Protein AF-A0A7S2DHU9-F1 (afdb_monomer_lite)

Radius of gyration: 20.6 Å; chains: 1; bounding box: 56×36×60 Å

pLDDT: mean 83.85, std 12.7, range [43.0, 98.25]

InterPro domains:
  IPR000719 Protein kinase domain [PF00069] (2-173)
  IPR000719 Protein kinase domain [PS50011] (1-173)
  IPR000719 Protein kinase domain [SM00220] (1-173)
  IPR002048 EF-hand domain [PF13499] (220-280)
  IPR002048 EF-hand domain [PS50222] (216-251)
  IPR002048 EF-hand domain [PS50222] (254-280)
  IPR002048 EF-hand domain [cd00051] (218-280)
  IPR008271 Serine/threonine-protein kinase, active site [PS00108] (34-46)
  IPR011009 Protein kinase-like domain superfamily [SSF56112] (1-192)
  IPR011992 EF-hand domain pair [SSF47473] (199-280)
  IPR018247 EF-Hand 1, calcium-binding site [PS00018] (229-241)
  IPR018247 EF-Hand 1, calcium-binding site [PS00018] (267-279)
  IPR050205 Calcium-dependent Serine/Threonine Protein Kinases [PTHR24349] (1-280)

Foldseek 3Di:
DVVCVPVVADDLLLLLQLLLLVLLLLLLQVVQQKAQQAQAPVQWAFPDPPPVGSDTDRDDSVVIDRPVVHFDQAQDYDLLQFALCSVVSPDGDGSLRVLSSSLQRSVCNQQVDGQADDDSVRRSVCLQVVHGDQDDPSNVPDDPQSVVSSSLSSHNPSVSHDDSLCSNVRPSSVPNDDDQPLVLLVVLLVVLQVLLPDDLVVLVVVLVVVVVDDPVVCVSLVVSQCVLPSSSNQKHALVSQLVSCCVRQNDPDPSSVCSVSSQVSLPSVPPNIGGSSSSD

Sequence (280 aa):
FDRIMEHGSICEATTADIVKQAASALKYAHNRGIAHRDMKPENICFCTNDIGNNHIKVIDWGLGFYFGQARMSSAVGSLTYAAPEVLEARDVYTSACDMWSLGVVTYVMLCGKPPFWGNYAEQLKKMKAESYPMKDSTWQQISPQAKILIRGLLKADPKKRLPLDNVLNHDWLRITQGQMDTQMASQVLQNMRNFSNTSQFFSICVASVARQLDHRSLRDVYRVFCEMDTNGDGVLELSEVRNGFERIFGKDSEQLKDVEEVFARLDLDASGTLDYTEFC

Secondary structure (DSSP, 8-state):
-HHHHHHS---HHHHHHHHHHHHHHHHHHHHTTEE-S---GGGEEES-S-TT---EEE--GGG-EE-SSS-B----S-TTTS-HHHHTT-S-B-THHHHHHHHHHHHHHHHSS-S--SSHHHHHHHHHTT-----SHHHHHS-HHHHHHHHHH--SSGGGSPPHHHHHT-HHHHTT-PPP-HHHHHHHHHHHHHHTTS-HHHHHHHHHHHTTS-TTTSHHHHHHHHHH-SS-SSEEEHHHHHHHHHHHH-TT-HHHHTHHHHHHHH-SS--SEEEHHHH-

Structure (mmCIF, N/CA/C/O backbone):
data_AF-A0A7S2DHU9-F1
#
_entry.id   AF-A0A7S2DHU9-F1
#
loop_
_atom_site.group_PDB
_atom_site.id
_atom_site.type_symbol
_atom_site.label_atom_id
_atom_site.label_alt_id
_atom_site.label_comp_id
_atom_site.label_asym_id
_atom_site.label_entity_id
_atom_site.label_seq_id
_atom_site.pdbx_PDB_ins_code
_atom_site.Cartn_x
_atom_site.Cartn_y
_atom_site.Cartn_z
_atom_site.occupancy
_atom_site.B_iso_or_equiv
_atom_site.auth_seq_id
_atom_site.auth_comp_id
_atom_site.auth_asym_id
_atom_site.auth_atom_id
_atom_site.pdbx_PDB_model_num
ATOM 1 N N . PHE A 1 1 ? 5.547 13.391 -6.464 1.00 53.56 1 PHE A N 1
ATOM 2 C CA . PHE A 1 1 ? 6.692 13.758 -7.332 1.00 53.56 1 PHE A CA 1
ATOM 3 C C . PHE A 1 1 ? 7.354 15.068 -6.881 1.00 53.56 1 PHE A C 1
ATOM 5 O O . PHE A 1 1 ? 8.569 15.094 -6.731 1.00 53.56 1 PHE A O 1
ATOM 12 N N . ASP A 1 2 ? 6.584 16.106 -6.542 1.00 60.38 2 ASP A N 1
ATOM 13 C CA . ASP A 1 2 ? 7.120 17.432 -6.171 1.00 60.38 2 ASP A CA 1
ATOM 14 C C . ASP A 1 2 ? 8.058 17.427 -4.955 1.00 60.38 2 ASP A C 1
ATOM 16 O O . ASP A 1 2 ? 9.140 17.996 -5.027 1.00 60.38 2 ASP A O 1
ATOM 20 N N . ARG A 1 3 ? 7.757 16.667 -3.888 1.00 66.38 3 ARG A N 1
ATOM 21 C CA . ARG A 1 3 ? 8.697 16.521 -2.753 1.00 66.38 3 ARG A CA 1
ATOM 22 C C . ARG A 1 3 ? 10.049 15.908 -3.147 1.00 66.38 3 ARG A C 1
ATOM 24 O O . ARG A 1 3 ? 11.067 16.279 -2.573 1.00 66.38 3 ARG A O 1
ATOM 31 N N . ILE A 1 4 ? 10.066 14.991 -4.122 1.00 59.59 4 ILE A N 1
ATOM 32 C CA . ILE A 1 4 ? 11.306 14.390 -4.651 1.00 59.59 4 ILE A CA 1
ATOM 33 C C . ILE A 1 4 ? 12.112 15.457 -5.408 1.00 59.59 4 ILE A C 1
ATOM 35 O O . ILE A 1 4 ? 13.330 15.516 -5.271 1.00 59.59 4 ILE A O 1
ATOM 39 N N . MET A 1 5 ? 11.425 16.317 -6.165 1.00 54.62 5 MET A N 1
ATOM 40 C CA . MET A 1 5 ? 12.027 17.388 -6.964 1.00 54.62 5 MET A CA 1
ATOM 41 C C . MET A 1 5 ? 12.535 18.560 -6.111 1.00 54.62 5 MET A C 1
ATOM 43 O O . MET A 1 5 ? 13.608 19.089 -6.385 1.00 54.62 5 MET A O 1
ATOM 47 N N . GLU A 1 6 ? 11.796 18.957 -5.075 1.00 56.22 6 GLU A N 1
ATOM 48 C CA . GLU A 1 6 ? 12.109 20.131 -4.248 1.00 56.22 6 GLU A CA 1
ATOM 49 C C . GLU A 1 6 ? 13.230 19.884 -3.229 1.00 56.22 6 GLU A C 1
ATOM 51 O O . GLU A 1 6 ? 13.986 20.799 -2.918 1.00 56.22 6 GLU A O 1
ATOM 56 N N . HIS A 1 7 ? 13.359 18.658 -2.711 1.00 54.19 7 HIS A N 1
ATOM 57 C CA . HIS A 1 7 ? 14.263 18.354 -1.591 1.00 54.19 7 HIS A CA 1
ATOM 58 C C . HIS A 1 7 ? 15.452 17.460 -1.992 1.00 54.19 7 HIS A C 1
ATOM 60 O O . HIS A 1 7 ? 16.252 17.062 -1.146 1.00 54.19 7 HIS A O 1
ATOM 66 N N . GLY A 1 8 ? 15.591 17.142 -3.284 1.00 49.88 8 GLY A N 1
ATOM 67 C CA . GLY A 1 8 ? 16.738 16.441 -3.875 1.00 49.88 8 GLY A CA 1
ATOM 68 C C . GLY A 1 8 ? 16.787 14.927 -3.629 1.00 49.88 8 GLY A C 1
ATOM 69 O O . GLY A 1 8 ? 17.109 14.176 -4.548 1.00 49.88 8 GLY A O 1
ATOM 70 N N . SER A 1 9 ? 16.454 14.451 -2.425 1.00 50.50 9 SER A N 1
ATOM 71 C CA . SER A 1 9 ? 16.350 13.016 -2.128 1.00 50.50 9 SER A CA 1
ATOM 72 C C . SER A 1 9 ? 15.399 12.739 -0.969 1.00 50.50 9 SER A C 1
ATOM 74 O O . SER A 1 9 ? 15.557 13.299 0.116 1.00 50.50 9 SER A O 1
ATOM 76 N N . ILE A 1 10 ? 14.466 11.809 -1.165 1.00 68.19 10 ILE A N 1
ATOM 77 C CA . ILE A 1 10 ? 13.734 11.192 -0.060 1.00 68.19 10 ILE A CA 1
ATOM 78 C C . ILE A 1 10 ? 14.648 10.123 0.547 1.00 68.19 10 ILE A C 1
ATOM 80 O O . ILE A 1 10 ? 15.161 9.265 -0.169 1.00 68.19 10 ILE A O 1
ATOM 84 N N . CYS A 1 11 ? 14.887 10.172 1.860 1.00 80.62 11 CYS A N 1
ATOM 85 C CA . CYS A 1 11 ? 15.719 9.163 2.510 1.00 80.62 11 CYS A CA 1
ATOM 86 C C . CYS A 1 11 ? 15.047 7.780 2.473 1.00 80.62 11 CYS A C 1
ATOM 88 O O . CYS A 1 11 ? 13.826 7.653 2.335 1.00 80.62 11 CYS A O 1
ATOM 90 N N . GLU A 1 12 ? 15.846 6.726 2.628 1.00 87.81 12 GLU A N 1
ATOM 91 C CA . GLU A 1 12 ? 15.364 5.346 2.532 1.00 87.81 12 GLU A CA 1
ATOM 92 C C . GLU A 1 12 ? 14.216 5.053 3.516 1.00 87.81 12 GLU A C 1
ATOM 94 O O . GLU A 1 12 ? 13.225 4.442 3.127 1.00 87.81 12 GLU A O 1
ATOM 99 N N . ALA A 1 13 ? 14.294 5.572 4.747 1.00 85.88 13 ALA A N 1
ATOM 100 C CA . ALA A 1 13 ? 13.254 5.403 5.766 1.00 85.88 13 ALA A CA 1
ATOM 101 C C . ALA A 1 13 ? 11.912 6.037 5.363 1.00 85.88 13 ALA A C 1
ATOM 103 O O . ALA A 1 13 ? 10.861 5.425 5.529 1.00 85.88 13 ALA A O 1
ATOM 104 N N . THR A 1 14 ? 11.945 7.240 4.782 1.00 86.94 14 THR A N 1
ATOM 105 C CA . THR A 1 14 ? 10.726 7.900 4.287 1.00 86.94 14 THR A CA 1
ATOM 106 C C . THR A 1 14 ? 10.160 7.162 3.075 1.00 86.94 14 THR A C 1
ATOM 108 O O . THR A 1 14 ? 8.948 7.021 2.941 1.00 86.94 14 THR A O 1
ATOM 111 N N . THR A 1 15 ? 11.027 6.637 2.206 1.00 90.31 15 THR A N 1
ATOM 112 C CA . THR A 1 15 ? 10.587 5.825 1.065 1.00 90.31 15 THR A CA 1
ATOM 113 C C . THR A 1 15 ? 9.903 4.541 1.535 1.00 90.31 15 THR A C 1
ATOM 115 O O . THR A 1 15 ? 8.841 4.206 1.020 1.00 90.31 15 THR A O 1
ATOM 118 N N . ALA A 1 16 ? 10.463 3.852 2.533 1.00 92.50 16 ALA A N 1
ATOM 119 C CA . ALA A 1 16 ? 9.855 2.660 3.119 1.00 92.50 16 ALA A CA 1
ATOM 120 C C . ALA A 1 16 ? 8.467 2.959 3.714 1.00 92.50 16 ALA A C 1
ATOM 122 O O . ALA A 1 16 ? 7.524 2.215 3.461 1.00 92.50 16 ALA A O 1
ATOM 123 N N . ASP A 1 17 ? 8.313 4.072 4.435 1.00 90.00 17 ASP A N 1
ATOM 124 C CA . ASP A 1 17 ? 7.024 4.499 4.994 1.00 90.00 17 ASP A CA 1
ATOM 125 C C . ASP A 1 17 ? 5.958 4.740 3.904 1.00 90.00 17 ASP A C 1
ATOM 127 O O . ASP A 1 17 ? 4.856 4.192 3.958 1.00 90.00 17 ASP A O 1
ATOM 131 N N . ILE A 1 18 ? 6.317 5.466 2.840 1.00 92.25 18 ILE A N 1
ATOM 132 C CA . ILE A 1 18 ? 5.420 5.723 1.701 1.00 92.25 18 ILE A CA 1
ATOM 133 C C . ILE A 1 18 ? 5.049 4.418 0.979 1.00 92.25 18 ILE A C 1
ATOM 135 O O . ILE A 1 18 ? 3.878 4.193 0.667 1.00 92.25 18 ILE A O 1
ATOM 139 N N . VAL A 1 19 ? 6.027 3.540 0.725 1.00 95.12 19 VAL A N 1
ATOM 140 C CA . VAL A 1 19 ? 5.802 2.249 0.050 1.00 95.12 19 VAL A CA 1
ATOM 141 C C . VAL A 1 19 ? 4.906 1.342 0.888 1.00 95.12 19 VAL A C 1
ATOM 143 O O . VAL A 1 19 ? 4.037 0.677 0.327 1.00 95.12 19 VAL A O 1
ATOM 146 N N . LYS A 1 20 ? 5.061 1.342 2.216 1.00 94.31 20 LYS A N 1
ATOM 147 C CA . LYS A 1 20 ? 4.200 0.582 3.127 1.00 94.31 20 LYS A CA 1
ATOM 148 C C . LYS A 1 20 ? 2.746 1.045 3.044 1.00 94.31 20 LYS A C 1
ATOM 150 O O . LYS A 1 20 ? 1.858 0.213 2.880 1.00 94.31 20 LYS A O 1
ATOM 155 N N . GLN A 1 21 ? 2.505 2.355 3.098 1.00 93.75 21 GLN A N 1
ATOM 156 C CA . GLN A 1 21 ? 1.156 2.920 2.976 1.00 93.75 21 GLN A CA 1
ATOM 157 C C . GLN A 1 21 ? 0.536 2.615 1.599 1.00 93.75 21 GLN A C 1
ATOM 159 O O . GLN A 1 21 ? -0.621 2.206 1.518 1.00 93.75 21 GLN A O 1
ATOM 164 N N . ALA A 1 22 ? 1.310 2.734 0.514 1.00 96.38 22 ALA A N 1
ATOM 165 C CA . ALA A 1 22 ? 0.840 2.400 -0.831 1.00 96.38 22 ALA A CA 1
ATOM 166 C C . ALA A 1 22 ? 0.529 0.900 -0.990 1.00 96.38 22 ALA A C 1
ATOM 168 O O . ALA A 1 22 ? -0.474 0.541 -1.603 1.00 96.38 22 ALA A O 1
ATOM 169 N N . ALA A 1 23 ? 1.357 0.021 -0.417 1.00 96.38 23 ALA A N 1
ATOM 170 C CA . ALA A 1 23 ? 1.120 -1.420 -0.411 1.00 96.38 23 ALA A CA 1
ATOM 171 C C . ALA A 1 23 ? -0.146 -1.788 0.377 1.00 96.38 23 ALA A C 1
ATOM 173 O O . ALA A 1 23 ? -0.923 -2.616 -0.090 1.00 96.38 23 ALA A O 1
ATOM 174 N N . SER A 1 24 ? -0.391 -1.144 1.522 1.00 95.12 24 SER A N 1
ATOM 175 C CA . SER A 1 24 ? -1.613 -1.351 2.311 1.00 95.12 24 SER A CA 1
ATOM 176 C C . SER A 1 24 ? -2.867 -0.935 1.532 1.00 95.12 24 SER A C 1
ATOM 178 O O . SER A 1 24 ? -3.807 -1.718 1.406 1.00 95.12 24 SER A O 1
ATOM 180 N N . ALA A 1 25 ? -2.842 0.232 0.876 1.00 95.19 25 ALA A N 1
ATOM 181 C CA . ALA A 1 25 ? -3.939 0.670 0.010 1.00 95.19 25 ALA A CA 1
ATOM 182 C C . ALA A 1 25 ? -4.206 -0.308 -1.152 1.00 95.19 25 ALA A C 1
ATOM 184 O O . ALA A 1 25 ? -5.359 -0.599 -1.476 1.00 95.19 25 ALA A O 1
ATOM 185 N N . LEU A 1 26 ? -3.146 -0.848 -1.767 1.00 95.12 26 LEU A N 1
ATOM 186 C CA . LEU A 1 26 ? -3.275 -1.886 -2.792 1.00 95.12 26 LEU A CA 1
ATOM 187 C C . LEU A 1 26 ? -3.859 -3.181 -2.222 1.00 95.12 26 LEU A C 1
ATOM 189 O O . LEU A 1 26 ? -4.713 -3.776 -2.870 1.00 95.12 26 LEU A O 1
ATOM 193 N N . LYS A 1 27 ? -3.456 -3.602 -1.018 1.00 95.00 27 LYS A N 1
ATOM 194 C CA . LYS A 1 27 ? -3.972 -4.820 -0.373 1.00 95.00 27 LYS A CA 1
ATOM 195 C C . LYS A 1 27 ? -5.466 -4.720 -0.109 1.00 95.00 27 LYS A C 1
ATOM 197 O O . LYS A 1 27 ? -6.211 -5.604 -0.532 1.00 95.00 27 LYS A O 1
ATOM 202 N N . TYR A 1 28 ? -5.903 -3.602 0.464 1.00 92.94 28 TYR A N 1
ATOM 203 C CA . TYR A 1 28 ? -7.318 -3.313 0.683 1.00 92.94 28 TYR A CA 1
ATOM 204 C C . TYR A 1 28 ? -8.143 -3.441 -0.611 1.00 92.94 28 TYR A C 1
ATOM 206 O O . TYR A 1 28 ? -9.210 -4.067 -0.625 1.00 92.94 28 TYR A O 1
ATOM 214 N N . ALA A 1 29 ? -7.640 -2.875 -1.714 1.00 91.56 29 ALA A N 1
ATOM 215 C CA . ALA A 1 29 ? -8.298 -2.920 -3.018 1.00 91.56 29 ALA A CA 1
ATOM 216 C C . ALA A 1 29 ? -8.267 -4.322 -3.652 1.00 91.56 29 ALA A C 1
ATOM 218 O O . ALA A 1 29 ? -9.290 -4.804 -4.144 1.00 91.56 29 ALA A O 1
ATOM 219 N N . HIS A 1 30 ? -7.120 -5.007 -3.609 1.00 91.44 30 HIS A N 1
ATOM 220 C CA . HIS A 1 30 ? -6.938 -6.340 -4.191 1.00 91.44 30 HIS A CA 1
ATOM 221 C C . HIS A 1 30 ? -7.833 -7.374 -3.504 1.00 91.44 30 HIS A C 1
ATOM 223 O O . HIS A 1 30 ? -8.441 -8.189 -4.197 1.00 91.44 30 HIS A O 1
ATOM 229 N N . ASN A 1 31 ? -8.002 -7.289 -2.180 1.00 89.94 31 ASN A N 1
ATOM 230 C CA . ASN A 1 31 ? -8.922 -8.142 -1.416 1.00 89.94 31 ASN A CA 1
ATOM 231 C C . ASN A 1 31 ? -10.390 -7.952 -1.834 1.00 89.94 31 ASN A C 1
ATOM 233 O O . ASN A 1 31 ? -11.194 -8.875 -1.737 1.00 89.94 31 ASN A O 1
ATOM 237 N N . ARG A 1 32 ? -10.733 -6.781 -2.380 1.00 87.50 32 ARG A N 1
ATOM 238 C CA . ARG A 1 32 ? -12.056 -6.465 -2.946 1.00 87.50 32 ARG A CA 1
ATOM 239 C C . ARG A 1 32 ? -12.145 -6.733 -4.446 1.00 87.50 32 ARG A C 1
ATOM 241 O O . ARG A 1 32 ? -13.114 -6.342 -5.091 1.00 87.50 32 ARG A O 1
ATOM 248 N N . GLY A 1 33 ? -11.147 -7.397 -5.024 1.00 85.31 33 GLY A N 1
ATOM 249 C CA . GLY A 1 33 ? -11.123 -7.710 -6.445 1.00 85.31 33 GLY A CA 1
ATOM 250 C C . GLY A 1 33 ? -10.851 -6.498 -7.334 1.00 85.31 33 GLY A C 1
ATOM 251 O O . GLY A 1 33 ? -11.244 -6.528 -8.494 1.00 85.31 33 GLY A O 1
ATOM 252 N N . ILE A 1 34 ? -10.220 -5.434 -6.827 1.00 87.19 34 ILE A N 1
ATOM 253 C CA . ILE A 1 34 ? -9.915 -4.208 -7.581 1.00 87.19 34 ILE A CA 1
ATOM 254 C C . ILE A 1 34 ? -8.405 -4.109 -7.808 1.00 87.19 34 ILE A C 1
ATOM 256 O O . ILE A 1 34 ? -7.632 -4.140 -6.856 1.00 87.19 34 ILE A O 1
ATOM 260 N N . ALA A 1 35 ? -7.977 -3.971 -9.063 1.00 88.38 35 ALA A N 1
ATOM 261 C CA . ALA A 1 35 ? -6.593 -3.637 -9.418 1.00 88.38 35 ALA A CA 1
ATOM 262 C C . ALA A 1 35 ? -6.507 -2.166 -9.841 1.00 88.38 35 ALA A C 1
ATOM 264 O O . ALA A 1 35 ? -7.379 -1.707 -10.579 1.00 88.38 35 ALA A O 1
ATOM 265 N N . HIS A 1 36 ? -5.465 -1.446 -9.419 1.00 90.94 36 HIS A N 1
ATOM 266 C CA . HIS A 1 36 ? -5.281 -0.015 -9.693 1.00 90.94 36 HIS A CA 1
ATOM 267 C C . HIS A 1 36 ? -4.844 0.256 -11.144 1.00 90.94 36 HIS A C 1
ATOM 269 O O . HIS A 1 36 ? -5.363 1.152 -11.805 1.00 90.94 36 HIS A O 1
ATOM 275 N N . ARG A 1 37 ? -3.890 -0.534 -11.655 1.00 87.06 37 ARG A N 1
ATOM 276 C CA . ARG A 1 37 ? -3.345 -0.553 -13.031 1.00 87.06 37 ARG A CA 1
ATOM 277 C C . ARG A 1 37 ? -2.532 0.660 -13.481 1.00 87.06 37 ARG A C 1
ATOM 279 O O . ARG A 1 37 ? -1.820 0.554 -14.473 1.00 87.06 37 ARG A O 1
ATOM 286 N N . ASP A 1 38 ? -2.572 1.775 -12.758 1.00 87.06 38 ASP A N 1
ATOM 287 C CA . ASP A 1 38 ? -1.719 2.946 -13.040 1.00 87.06 38 ASP A CA 1
ATOM 288 C C . ASP A 1 38 ? -0.986 3.465 -11.796 1.00 87.06 38 ASP A C 1
ATOM 290 O O . ASP A 1 38 ? -1.000 4.651 -11.480 1.00 87.06 38 ASP A O 1
ATOM 294 N N . MET A 1 39 ? -0.378 2.555 -11.031 1.00 92.19 39 MET A N 1
ATOM 295 C CA . MET A 1 39 ? 0.465 2.950 -9.901 1.00 92.19 39 MET A CA 1
ATOM 296 C C . MET A 1 39 ? 1.715 3.682 -10.403 1.00 92.19 39 MET A C 1
ATOM 298 O O . MET A 1 39 ? 2.520 3.122 -11.148 1.00 92.19 39 MET A O 1
ATOM 302 N N . LYS A 1 40 ? 1.874 4.935 -9.974 1.00 89.81 40 LYS A N 1
ATOM 303 C CA . LYS A 1 40 ? 2.973 5.838 -10.343 1.00 89.81 40 LYS A CA 1
ATOM 304 C C . LYS A 1 40 ? 3.129 6.948 -9.289 1.00 89.81 40 LYS A C 1
ATOM 306 O O . LYS A 1 40 ? 2.188 7.174 -8.526 1.00 89.81 40 LYS A O 1
ATOM 311 N N . PRO A 1 41 ? 4.272 7.655 -9.214 1.00 88.19 41 PRO A N 1
ATOM 312 C CA . PRO A 1 41 ? 4.507 8.678 -8.190 1.00 88.19 41 PRO A CA 1
ATOM 313 C C . PRO A 1 41 ? 3.529 9.861 -8.216 1.00 88.19 41 PRO A C 1
ATOM 315 O O . PRO A 1 41 ? 3.406 10.566 -7.218 1.00 88.19 41 PRO A O 1
ATOM 318 N N . GLU A 1 42 ? 2.879 10.119 -9.348 1.00 87.31 42 GLU A N 1
ATOM 319 C CA . GLU A 1 42 ? 1.845 11.144 -9.517 1.00 87.31 42 GLU A CA 1
ATOM 320 C C . GLU A 1 42 ? 0.525 10.743 -8.843 1.00 87.31 42 GLU A C 1
ATOM 322 O O . GLU A 1 42 ? -0.207 11.610 -8.380 1.00 87.31 42 GLU A O 1
ATOM 327 N N . ASN A 1 43 ? 0.267 9.436 -8.723 1.00 91.69 43 ASN A N 1
ATOM 328 C CA . ASN A 1 43 ? -0.936 8.879 -8.101 1.00 91.69 43 ASN A CA 1
ATOM 329 C C . ASN A 1 43 ? -0.740 8.556 -6.607 1.00 91.69 43 ASN A C 1
ATOM 331 O O . ASN A 1 43 ? -1.602 7.944 -5.981 1.00 91.69 43 ASN A O 1
ATOM 335 N N . ILE A 1 44 ? 0.389 8.969 -6.019 1.00 92.75 44 ILE A N 1
ATOM 336 C CA . ILE A 1 44 ? 0.685 8.867 -4.584 1.00 92.75 44 ILE A CA 1
ATOM 337 C C . ILE A 1 44 ? 0.831 10.291 -4.040 1.00 92.75 44 ILE A C 1
ATOM 339 O O . ILE A 1 44 ? 1.882 10.925 -4.173 1.00 92.75 44 ILE A O 1
ATOM 343 N N . CYS A 1 45 ? -0.240 10.807 -3.440 1.00 90.75 45 CYS A N 1
ATOM 344 C CA . CYS A 1 45 ? -0.317 12.191 -2.978 1.00 90.75 45 CYS A CA 1
ATOM 345 C C . CYS A 1 45 ? -0.141 12.289 -1.467 1.00 90.75 45 CYS A C 1
ATOM 347 O O . CYS A 1 45 ? -0.731 11.517 -0.718 1.00 90.75 45 CYS A O 1
ATOM 349 N N . PHE A 1 46 ? 0.616 13.285 -1.010 1.00 88.88 46 PHE A N 1
ATOM 350 C CA . PHE A 1 46 ? 0.685 13.622 0.409 1.00 88.88 46 PHE A CA 1
ATOM 351 C C . PHE A 1 46 ? -0.595 14.337 0.843 1.00 88.88 46 PHE A C 1
ATOM 353 O O . PHE A 1 46 ? -1.088 15.219 0.144 1.00 88.88 46 PHE A O 1
ATOM 360 N N . CYS A 1 47 ? -1.107 13.988 2.021 1.00 85.69 47 CYS A N 1
ATOM 361 C CA . CYS A 1 47 ? -2.300 14.624 2.585 1.00 85.69 47 CYS A CA 1
ATOM 362 C C . CYS A 1 47 ? -2.034 16.045 3.098 1.00 85.69 47 CYS A C 1
ATOM 364 O O . CYS A 1 47 ? -2.974 16.793 3.348 1.00 85.69 47 CYS A O 1
ATOM 366 N N . THR A 1 48 ? -0.767 16.413 3.305 1.00 82.81 48 THR A N 1
ATOM 367 C CA . THR A 1 48 ? -0.380 17.710 3.863 1.00 82.81 48 THR A CA 1
ATOM 368 C C . THR A 1 48 ? 0.887 18.247 3.187 1.00 82.81 48 THR A C 1
ATOM 370 O O . THR A 1 48 ? 1.698 17.493 2.643 1.00 82.81 48 THR A O 1
ATOM 373 N N . ASN A 1 49 ? 1.100 19.560 3.289 1.00 80.50 49 ASN A N 1
ATOM 374 C CA . ASN A 1 49 ? 2.357 20.206 2.892 1.00 80.50 49 ASN A CA 1
ATOM 375 C C . ASN A 1 49 ? 3.438 20.144 3.991 1.00 80.50 49 ASN A C 1
ATOM 377 O O . ASN A 1 49 ? 4.555 20.600 3.773 1.00 80.50 49 ASN A O 1
ATOM 381 N N . ASP A 1 50 ? 3.126 19.593 5.169 1.00 82.44 50 ASP A N 1
ATOM 382 C CA . ASP A 1 50 ? 4.095 19.412 6.254 1.00 82.44 50 ASP A CA 1
ATOM 383 C C . ASP A 1 50 ? 5.083 18.296 5.890 1.00 82.44 50 ASP A C 1
ATOM 385 O O . ASP A 1 50 ? 4.710 17.127 5.770 1.00 82.44 50 ASP A O 1
ATOM 389 N N . ILE A 1 51 ? 6.352 18.667 5.722 1.00 73.88 51 ILE A N 1
ATOM 390 C CA . ILE A 1 51 ? 7.448 17.774 5.322 1.00 73.88 51 ILE A CA 1
ATOM 391 C C . ILE A 1 51 ? 7.718 16.703 6.389 1.00 73.88 51 ILE A C 1
ATOM 393 O O . ILE A 1 51 ? 8.143 15.602 6.049 1.00 73.88 51 ILE A O 1
ATOM 397 N N . GLY A 1 52 ? 7.421 16.985 7.662 1.00 75.25 52 GLY A N 1
ATOM 398 C CA . GLY A 1 52 ? 7.512 16.005 8.747 1.00 75.25 52 GLY A CA 1
ATOM 399 C C . GLY A 1 52 ? 6.380 14.974 8.735 1.00 75.25 52 GLY A C 1
ATOM 400 O O . GLY A 1 52 ? 6.386 14.038 9.534 1.00 75.25 52 GLY A O 1
ATOM 401 N N . ASN A 1 53 ? 5.397 15.132 7.845 1.00 80.75 53 ASN A N 1
ATOM 402 C CA . ASN A 1 53 ? 4.264 14.236 7.707 1.00 80.75 53 ASN A CA 1
ATOM 403 C C . ASN A 1 53 ? 4.313 13.501 6.361 1.00 80.75 53 ASN A C 1
ATOM 405 O O . ASN A 1 53 ? 4.168 14.098 5.292 1.00 80.75 53 ASN A O 1
ATOM 409 N N . ASN A 1 54 ? 4.483 12.184 6.433 1.00 84.81 54 ASN A N 1
ATOM 410 C CA . ASN A 1 54 ? 4.548 11.287 5.281 1.00 84.81 54 ASN A CA 1
ATOM 411 C C . ASN A 1 54 ? 3.222 10.572 5.007 1.00 84.81 54 ASN A C 1
ATOM 413 O O . ASN A 1 54 ? 3.207 9.571 4.297 1.00 84.81 54 ASN A O 1
ATOM 417 N N . HIS A 1 55 ? 2.113 11.039 5.580 1.00 86.62 55 HIS A N 1
ATOM 418 C CA . HIS A 1 55 ? 0.818 10.435 5.314 1.00 86.62 55 HIS A CA 1
ATOM 419 C C . HIS A 1 55 ? 0.419 10.655 3.850 1.00 86.62 55 HIS A C 1
ATOM 421 O O . HIS A 1 55 ? 0.292 11.803 3.401 1.00 86.62 55 HIS A O 1
ATOM 427 N N . ILE A 1 56 ? 0.236 9.553 3.119 1.00 92.06 56 ILE A N 1
ATOM 428 C CA . ILE A 1 56 ? -0.134 9.560 1.703 1.00 92.06 56 ILE A CA 1
ATOM 429 C C . ILE A 1 56 ? -1.516 8.959 1.467 1.00 92.06 56 ILE A C 1
ATOM 431 O O . ILE A 1 56 ? -2.047 8.207 2.282 1.00 92.06 56 ILE A O 1
ATOM 435 N N . LYS A 1 57 ? -2.075 9.268 0.298 1.00 91.81 57 LYS A N 1
ATOM 436 C CA . LYS A 1 57 ? -3.223 8.588 -0.295 1.00 91.81 57 LYS A CA 1
ATOM 437 C C . LYS A 1 57 ? -2.887 8.168 -1.718 1.00 91.81 57 LYS A C 1
ATOM 439 O O . LYS A 1 57 ? -2.279 8.932 -2.469 1.00 91.81 57 LYS A O 1
ATOM 444 N N . VAL A 1 58 ? -3.317 6.962 -2.077 1.00 94.00 58 VAL A N 1
ATOM 445 C CA . VAL A 1 58 ? -3.337 6.506 -3.469 1.00 94.00 58 VAL A CA 1
ATOM 446 C C . VAL A 1 58 ? -4.596 7.062 -4.131 1.00 94.00 58 VAL A C 1
ATOM 448 O O . VAL A 1 58 ? -5.706 6.875 -3.624 1.00 94.00 58 VAL A O 1
ATOM 451 N N . ILE A 1 59 ? -4.412 7.783 -5.231 1.00 92.00 59 ILE A N 1
ATOM 452 C CA . ILE A 1 59 ? -5.475 8.475 -5.965 1.00 92.00 59 ILE A CA 1
ATOM 453 C C . ILE A 1 59 ? -5.604 7.936 -7.391 1.00 92.00 59 ILE A C 1
ATOM 455 O O . ILE A 1 59 ? -4.786 7.143 -7.832 1.00 92.00 59 ILE A O 1
ATOM 459 N N . ASP A 1 60 ? -6.603 8.439 -8.119 1.00 84.88 60 ASP A N 1
ATOM 460 C CA . ASP A 1 60 ? -6.834 8.149 -9.539 1.00 84.88 60 ASP A CA 1
ATOM 461 C C . ASP A 1 60 ? -7.053 6.661 -9.856 1.00 84.88 60 ASP A C 1
ATOM 463 O O . ASP A 1 60 ? -6.365 6.016 -10.647 1.00 84.88 60 ASP A O 1
ATOM 467 N N . TRP A 1 61 ? -8.130 6.136 -9.276 1.00 82.12 61 TRP A N 1
ATOM 468 C CA . TRP A 1 61 ? -8.667 4.811 -9.574 1.00 82.12 61 TRP A CA 1
ATOM 469 C C . TRP A 1 61 ? -9.446 4.774 -10.902 1.00 82.12 61 TRP A C 1
ATOM 471 O O . TRP A 1 61 ? -10.214 3.843 -11.131 1.00 82.12 61 TRP A O 1
ATOM 481 N N . GLY A 1 62 ? -9.285 5.771 -11.785 1.00 62.88 62 GLY A N 1
ATOM 482 C CA . GLY A 1 62 ? -10.034 5.886 -13.043 1.00 62.88 62 GLY A CA 1
ATOM 483 C C . GLY A 1 62 ? -9.741 4.766 -14.046 1.00 62.88 62 GLY A C 1
ATOM 484 O O . GLY A 1 62 ? -10.572 4.458 -14.898 1.00 62.88 62 GLY A O 1
ATOM 485 N N . LEU A 1 63 ? -8.582 4.115 -13.915 1.00 59.53 63 LEU A N 1
ATOM 486 C CA . LEU A 1 63 ? -8.234 2.892 -14.647 1.00 59.53 63 LEU A CA 1
ATOM 487 C C . LEU A 1 63 ? -8.500 1.615 -13.841 1.00 59.53 63 LEU A C 1
ATOM 489 O O . LEU A 1 63 ? -8.306 0.515 -14.369 1.00 59.53 63 LEU A O 1
ATOM 493 N N . GLY A 1 64 ? -8.970 1.759 -12.600 1.00 58.94 64 GLY A N 1
ATOM 494 C CA . GLY A 1 64 ? -9.271 0.671 -11.689 1.00 58.94 64 GLY A CA 1
ATOM 495 C C . GLY A 1 64 ? -10.272 -0.305 -12.297 1.00 58.94 64 GLY A C 1
ATOM 496 O O . GLY A 1 64 ? -11.275 0.096 -12.886 1.00 58.94 64 GLY A O 1
ATOM 497 N N . PHE A 1 65 ? -9.990 -1.603 -12.195 1.00 63.28 65 PHE A N 1
ATOM 498 C CA . PHE A 1 65 ? -10.834 -2.634 -12.799 1.00 63.28 65 PHE A CA 1
ATOM 499 C C . PHE A 1 65 ? -11.169 -3.730 -11.797 1.00 63.28 65 PHE A C 1
ATOM 501 O O . PHE A 1 65 ? -10.284 -4.257 -11.118 1.00 63.28 65 PHE A O 1
ATOM 508 N N . TYR A 1 66 ? -12.453 -4.087 -11.742 1.00 63.03 66 TYR A N 1
ATOM 509 C CA . TYR A 1 66 ? -12.936 -5.197 -10.936 1.00 63.03 66 TYR A CA 1
ATOM 510 C C . TYR A 1 66 ? -12.609 -6.528 -11.625 1.00 63.03 66 TYR A C 1
ATOM 512 O O . TYR A 1 66 ? -13.238 -6.906 -12.614 1.00 63.03 66 TYR A O 1
ATOM 520 N N . PHE A 1 67 ? -11.616 -7.250 -11.110 1.00 62.38 67 PHE A N 1
ATOM 521 C CA . PHE A 1 67 ? -11.169 -8.538 -11.638 1.00 62.38 67 PHE A CA 1
ATOM 522 C C . PHE A 1 67 ? -11.890 -9.749 -11.019 1.00 62.38 67 PHE A C 1
ATOM 524 O O . PHE A 1 67 ? -11.610 -10.887 -11.396 1.00 62.38 67 PHE A O 1
ATOM 531 N N . GLY A 1 68 ? -12.831 -9.530 -10.089 1.00 51.53 68 GLY A N 1
ATOM 532 C CA . GLY A 1 68 ? -13.577 -10.601 -9.412 1.00 51.53 68 GLY A CA 1
ATOM 533 C C . GLY A 1 68 ? -14.531 -11.393 -10.318 1.00 51.53 68 GLY A C 1
ATOM 534 O O . GLY A 1 68 ? -14.857 -12.536 -10.013 1.00 51.53 68 GLY A O 1
ATOM 535 N N . GLN A 1 69 ? -14.950 -10.821 -11.454 1.00 43.00 69 GLN A N 1
ATOM 536 C CA . GLN A 1 69 ? -15.854 -11.468 -12.423 1.00 43.00 69 GLN A CA 1
ATOM 537 C C . GLN A 1 69 ? -15.264 -11.606 -13.831 1.00 43.00 69 GLN A C 1
ATOM 539 O O . GLN A 1 69 ? -15.756 -12.403 -14.630 1.00 43.00 69 GLN A O 1
ATOM 544 N N . ALA A 1 70 ? -14.214 -10.853 -14.155 1.00 47.16 70 ALA A N 1
ATOM 545 C CA . ALA A 1 70 ? -13.629 -10.858 -15.484 1.00 47.16 70 ALA A CA 1
ATOM 546 C C . ALA A 1 70 ? -12.134 -10.555 -15.450 1.00 47.16 70 ALA A C 1
ATOM 548 O O . ALA A 1 70 ? -11.585 -9.934 -14.549 1.00 47.16 70 ALA A O 1
ATOM 549 N N . ARG A 1 71 ? -11.475 -11.026 -16.490 1.00 51.56 71 ARG A N 1
ATOM 550 C CA . ARG A 1 71 ? -10.036 -11.040 -16.681 1.00 51.56 71 ARG A CA 1
ATOM 551 C C . ARG A 1 71 ? -9.612 -9.807 -17.514 1.00 51.56 71 ARG A C 1
ATOM 553 O O . ARG A 1 71 ? -10.286 -9.499 -18.491 1.00 51.56 71 ARG A O 1
ATOM 560 N N . MET A 1 72 ? -8.538 -9.091 -17.145 1.00 53.59 72 MET A N 1
ATOM 561 C CA . MET A 1 72 ? -8.153 -7.801 -17.771 1.00 53.59 72 MET A CA 1
ATOM 562 C C . MET A 1 72 ? -7.314 -7.975 -19.045 1.00 53.59 72 MET A C 1
ATOM 564 O O . MET A 1 72 ? -6.328 -8.696 -18.996 1.00 53.59 72 MET A O 1
ATOM 568 N N . SER A 1 73 ? -7.639 -7.293 -20.154 1.00 51.69 73 SER A N 1
ATOM 569 C CA . SER A 1 73 ? -6.944 -7.457 -21.454 1.00 51.69 73 SER A CA 1
ATOM 570 C C . SER A 1 73 ? -6.477 -6.164 -22.147 1.00 51.69 73 SER A C 1
ATOM 572 O O . SER A 1 73 ? -5.847 -6.238 -23.199 1.00 51.69 73 SER A O 1
ATOM 574 N N . SER A 1 74 ? -6.753 -4.972 -21.597 1.00 52.78 74 SER A N 1
ATOM 575 C CA . SER A 1 74 ? -6.351 -3.702 -22.227 1.00 52.78 74 SER A CA 1
ATOM 576 C C . SER A 1 74 ? -4.974 -3.204 -21.767 1.00 52.78 74 SER A C 1
ATOM 578 O O . SER A 1 74 ? -4.658 -3.232 -20.572 1.00 52.78 74 SER A O 1
ATOM 580 N N . ALA A 1 75 ? -4.176 -2.713 -22.723 1.00 55.09 75 ALA A N 1
ATOM 581 C CA . ALA A 1 75 ? -2.930 -1.993 -22.472 1.00 55.09 75 ALA A CA 1
ATOM 582 C C . ALA A 1 75 ? -3.257 -0.571 -21.986 1.00 55.09 75 ALA A C 1
ATOM 584 O O . ALA A 1 75 ? -3.595 0.307 -22.778 1.00 55.09 75 ALA A O 1
ATOM 585 N N . VAL A 1 76 ? -3.211 -0.362 -20.672 1.00 56.69 76 VAL A N 1
ATOM 586 C CA . VAL A 1 76 ? -3.434 0.936 -20.015 1.00 56.69 76 VAL A CA 1
ATOM 587 C C . VAL A 1 76 ? -2.325 1.185 -18.994 1.00 56.69 76 VAL A C 1
ATOM 589 O O . VAL A 1 76 ? -1.675 0.239 -18.550 1.00 56.69 76 VAL A O 1
ATOM 592 N N . GLY A 1 77 ? -2.125 2.450 -18.626 1.00 56.72 77 GLY A N 1
ATOM 593 C CA . GLY A 1 77 ? -1.108 2.882 -17.670 1.00 56.72 77 GLY A CA 1
ATOM 594 C C . GLY A 1 77 ? 0.099 3.559 -18.321 1.00 56.72 77 GLY A C 1
ATOM 595 O O . GLY A 1 77 ? 0.272 3.583 -19.542 1.00 56.72 77 GLY A O 1
ATOM 596 N N . SER A 1 78 ? 0.940 4.149 -17.482 1.00 64.94 78 SER A N 1
ATOM 597 C CA . SER A 1 78 ? 2.137 4.872 -17.918 1.00 64.94 78 SER A CA 1
ATOM 598 C C . SER A 1 78 ? 3.254 3.891 -18.313 1.00 64.94 78 SER A C 1
ATOM 600 O O . SER A 1 78 ? 3.693 3.101 -17.477 1.00 64.94 78 SER A O 1
ATOM 602 N N . LEU A 1 79 ? 3.752 3.955 -19.560 1.00 75.69 79 LEU A N 1
ATOM 603 C CA . LEU A 1 79 ? 4.711 2.984 -20.138 1.00 75.69 79 LEU A CA 1
ATOM 604 C C . LEU A 1 79 ? 5.916 2.666 -19.236 1.00 75.69 79 LEU A C 1
ATOM 606 O O . LEU A 1 79 ? 6.354 1.523 -19.178 1.00 75.69 79 LEU A O 1
ATOM 610 N N . THR A 1 80 ? 6.433 3.668 -18.523 1.00 83.62 80 THR A N 1
ATOM 611 C CA . THR A 1 80 ? 7.578 3.527 -17.612 1.00 83.62 80 THR A CA 1
ATOM 612 C C . THR A 1 80 ? 7.301 2.586 -16.436 1.00 83.62 80 THR A C 1
ATOM 614 O O . THR A 1 80 ? 8.210 1.893 -15.985 1.00 83.62 80 THR A O 1
ATOM 617 N N . TYR A 1 81 ? 6.066 2.576 -15.928 1.00 89.50 81 TYR A N 1
ATOM 618 C CA . TYR A 1 81 ? 5.666 1.857 -14.715 1.00 89.50 81 TYR A CA 1
ATOM 619 C C . TYR A 1 81 ? 4.891 0.573 -15.016 1.00 89.50 81 TYR A C 1
ATOM 621 O O . TYR A 1 81 ? 4.818 -0.299 -14.160 1.00 89.50 81 TYR A O 1
ATOM 629 N N . ALA A 1 82 ? 4.347 0.433 -16.226 1.00 88.88 82 ALA A N 1
ATOM 630 C CA . ALA A 1 82 ? 3.562 -0.726 -16.625 1.00 88.88 82 ALA A CA 1
ATOM 631 C C . ALA A 1 82 ? 4.380 -2.032 -16.628 1.00 88.88 82 ALA A C 1
ATOM 633 O O . ALA A 1 82 ? 5.557 -2.073 -16.997 1.00 88.88 82 ALA A O 1
ATOM 634 N N . ALA A 1 83 ? 3.717 -3.120 -16.234 1.00 90.88 83 ALA A N 1
ATOM 635 C CA . ALA A 1 83 ? 4.285 -4.461 -16.220 1.00 90.88 83 ALA A CA 1
ATOM 636 C C . ALA A 1 83 ? 4.431 -5.039 -17.643 1.00 90.88 83 ALA A C 1
ATOM 638 O O . ALA A 1 83 ? 3.623 -4.712 -18.521 1.00 90.88 83 ALA A O 1
ATOM 639 N N . PRO A 1 84 ? 5.419 -5.916 -17.905 1.00 91.12 84 PRO A N 1
ATOM 640 C CA . PRO A 1 84 ? 5.673 -6.440 -19.248 1.00 91.12 84 PRO A CA 1
ATOM 641 C C . PRO A 1 84 ? 4.457 -7.154 -19.859 1.00 91.12 84 PRO A C 1
ATOM 643 O O .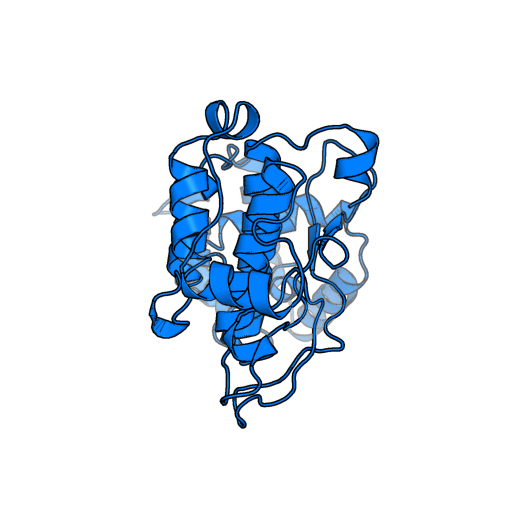 PRO A 1 84 ? 4.178 -6.981 -21.040 1.00 91.12 84 PRO A O 1
ATOM 646 N N . GLU A 1 85 ? 3.689 -7.903 -19.072 1.00 87.81 85 GLU A N 1
ATOM 647 C CA . GLU A 1 85 ? 2.469 -8.583 -19.521 1.00 87.81 85 GLU A CA 1
ATOM 648 C C . GLU A 1 85 ? 1.334 -7.618 -19.885 1.00 87.81 85 GLU A C 1
ATOM 650 O O . GLU A 1 85 ? 0.541 -7.927 -20.774 1.00 87.81 85 GLU A O 1
ATOM 655 N N . VAL A 1 86 ? 1.283 -6.437 -19.256 1.00 84.12 86 VAL A N 1
ATOM 656 C CA . VAL A 1 86 ? 0.318 -5.382 -19.602 1.00 84.12 86 VAL A CA 1
ATOM 657 C C . VAL A 1 86 ? 0.696 -4.754 -20.941 1.00 84.12 86 VAL A C 1
ATOM 659 O O . VAL A 1 86 ? -0.164 -4.560 -21.797 1.00 84.12 86 VAL A O 1
ATOM 662 N N . LEU A 1 87 ? 1.989 -4.478 -21.143 1.00 82.62 87 LEU A N 1
ATOM 663 C CA . LEU A 1 87 ? 2.509 -3.888 -22.379 1.00 82.62 87 LEU A CA 1
ATOM 664 C C . LEU A 1 87 ? 2.333 -4.810 -23.583 1.00 82.62 87 LEU A C 1
ATOM 666 O O . LEU A 1 87 ? 2.001 -4.368 -24.679 1.00 82.62 87 LEU A O 1
ATOM 670 N N . GLU A 1 88 ? 2.545 -6.107 -23.388 1.00 80.12 88 GLU A N 1
ATOM 671 C CA . GLU A 1 88 ? 2.427 -7.061 -24.479 1.00 80.12 88 GLU A CA 1
ATOM 672 C C . GLU A 1 88 ? 0.984 -7.364 -24.879 1.00 80.12 88 GLU A C 1
ATOM 674 O O . GLU A 1 88 ? 0.795 -7.985 -25.924 1.00 80.12 88 GLU A O 1
ATOM 679 N N . ALA A 1 89 ? -0.009 -6.953 -24.075 1.00 68.50 89 ALA A N 1
ATOM 680 C CA . ALA A 1 89 ? -1.430 -7.263 -24.267 1.00 68.50 89 ALA A CA 1
ATOM 681 C C . ALA A 1 89 ? -1.681 -8.754 -24.583 1.00 68.50 89 ALA A C 1
ATOM 683 O O . ALA A 1 89 ? -2.656 -9.112 -25.244 1.00 68.50 89 ALA A O 1
ATOM 684 N N . ARG A 1 90 ? -0.751 -9.626 -24.164 1.00 55.34 90 ARG A N 1
ATOM 685 C CA . ARG A 1 90 ? -0.686 -11.026 -24.599 1.00 55.34 90 ARG A CA 1
ATOM 686 C C . ARG A 1 90 ? -1.722 -11.878 -23.900 1.00 55.34 90 ARG A C 1
ATOM 688 O O . ARG A 1 90 ? -2.122 -12.891 -24.455 1.00 55.34 90 ARG A O 1
ATOM 695 N N . ASP A 1 91 ? -2.150 -11.455 -22.717 1.00 50.03 91 ASP A N 1
ATOM 696 C CA . ASP A 1 91 ? -2.981 -12.254 -21.849 1.00 50.03 91 ASP A CA 1
ATOM 697 C C . ASP A 1 91 ? -3.839 -11.396 -20.931 1.00 50.03 91 ASP A C 1
ATOM 699 O O . ASP A 1 91 ? -3.602 -10.217 -20.664 1.00 50.03 91 ASP A O 1
ATOM 703 N N . VAL A 1 92 ? -4.817 -12.092 -20.384 1.00 55.72 92 VAL A N 1
ATOM 704 C CA . VAL A 1 92 ? -5.443 -11.769 -19.120 1.00 55.72 92 VAL A CA 1
ATOM 705 C C . VAL A 1 92 ? -4.383 -11.523 -18.044 1.00 55.72 92 VAL A C 1
ATOM 707 O O . VAL A 1 92 ? -3.618 -12.436 -17.731 1.00 55.72 92 VAL A O 1
ATOM 710 N N . TYR A 1 93 ? -4.416 -10.367 -17.388 1.00 63.84 93 TYR A N 1
ATOM 711 C CA . TYR A 1 93 ? -3.602 -10.110 -16.197 1.00 63.84 93 TYR A CA 1
ATOM 712 C C . TYR A 1 93 ? -4.450 -9.921 -14.933 1.00 63.84 93 TYR A C 1
ATOM 714 O O . TYR A 1 93 ? -5.658 -9.676 -14.992 1.00 63.84 93 TYR A O 1
ATOM 722 N N . THR A 1 94 ? -3.812 -10.112 -13.778 1.00 72.38 94 THR A N 1
ATOM 723 C CA . THR A 1 94 ? -4.394 -9.972 -12.433 1.00 72.38 94 THR A CA 1
ATOM 724 C C . THR A 1 94 ? -3.863 -8.704 -11.760 1.00 72.38 94 THR A C 1
ATOM 726 O O . THR A 1 94 ? -3.161 -7.907 -12.380 1.00 72.38 94 THR A O 1
ATOM 729 N N . SER A 1 95 ? -4.138 -8.528 -10.470 1.00 85.94 95 SER A N 1
ATOM 730 C CA . SER A 1 95 ? -3.603 -7.432 -9.661 1.00 85.94 95 SER A CA 1
ATOM 731 C C . SER A 1 95 ? -2.067 -7.439 -9.500 1.00 85.94 95 SER A C 1
ATOM 733 O O . SER A 1 95 ? -1.476 -6.458 -9.053 1.00 85.94 95 SER A O 1
ATOM 735 N N . ALA A 1 96 ? -1.383 -8.502 -9.952 1.00 90.81 96 ALA A N 1
ATOM 736 C CA . ALA A 1 96 ? 0.078 -8.617 -9.952 1.00 90.81 96 ALA A CA 1
ATOM 737 C C . ALA A 1 96 ? 0.795 -7.538 -10.791 1.00 90.81 96 ALA A C 1
ATOM 739 O O . ALA A 1 96 ? 1.998 -7.326 -10.608 1.00 90.81 96 ALA A O 1
ATOM 740 N N . CYS A 1 97 ? 0.094 -6.849 -11.702 1.00 90.69 97 CYS A N 1
ATOM 741 C CA . CYS A 1 97 ? 0.644 -5.695 -12.415 1.00 90.69 97 CYS A CA 1
ATOM 742 C C . CYS A 1 97 ? 0.949 -4.526 -11.467 1.00 90.69 97 CYS A C 1
ATOM 744 O O . CYS A 1 97 ? 1.978 -3.874 -11.623 1.00 90.69 97 CYS A O 1
ATOM 746 N N . ASP A 1 98 ? 0.125 -4.316 -10.436 1.00 94.25 98 ASP A N 1
ATOM 747 C CA . ASP A 1 98 ? 0.332 -3.241 -9.460 1.00 94.25 98 ASP A CA 1
ATOM 748 C C . ASP A 1 98 ? 1.598 -3.479 -8.633 1.00 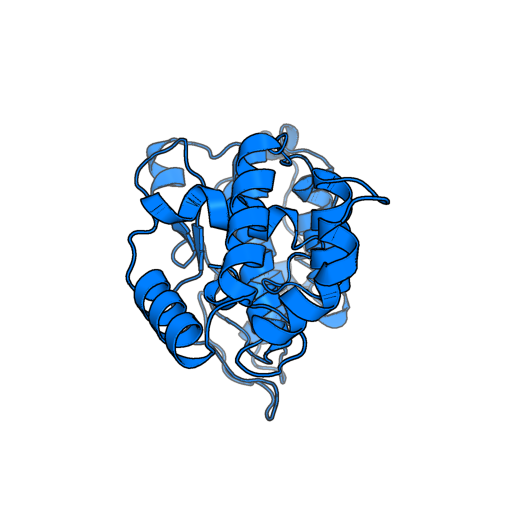94.25 98 ASP A C 1
ATOM 750 O O . ASP A 1 98 ? 2.289 -2.530 -8.274 1.00 94.25 98 ASP A O 1
ATOM 754 N N . MET A 1 99 ? 1.953 -4.748 -8.402 1.00 96.56 99 MET A N 1
ATOM 755 C CA . MET A 1 99 ? 3.183 -5.139 -7.703 1.00 96.56 99 MET A CA 1
ATOM 756 C C . MET A 1 99 ? 4.429 -4.737 -8.481 1.00 96.56 99 MET A C 1
ATOM 758 O O . MET A 1 99 ? 5.388 -4.214 -7.914 1.00 96.56 99 MET A O 1
ATOM 762 N N . TRP A 1 100 ? 4.407 -4.945 -9.797 1.00 96.50 100 TRP A N 1
ATOM 763 C CA . TRP A 1 100 ? 5.482 -4.489 -10.666 1.00 96.50 100 TRP A CA 1
ATOM 764 C C . TRP A 1 100 ? 5.599 -2.966 -10.623 1.00 96.50 100 TRP A C 1
ATOM 766 O O . TRP A 1 100 ? 6.683 -2.441 -10.364 1.00 96.50 100 TRP A O 1
ATOM 776 N N . SER A 1 101 ? 4.480 -2.262 -10.804 1.00 96.06 101 SER A N 1
ATOM 777 C CA . SER A 1 101 ? 4.436 -0.802 -10.769 1.00 96.06 101 SER A CA 1
ATOM 778 C C . SER A 1 101 ? 4.936 -0.245 -9.431 1.00 96.06 101 SER A C 1
ATOM 780 O O . SER A 1 101 ? 5.747 0.680 -9.423 1.00 96.06 101 SER A O 1
ATOM 782 N N . LEU A 1 102 ? 4.557 -0.855 -8.301 1.00 97.50 102 LEU A N 1
ATOM 783 C CA . LEU A 1 102 ? 5.076 -0.523 -6.969 1.00 97.50 102 LEU A CA 1
ATOM 784 C C . LEU A 1 102 ? 6.598 -0.727 -6.883 1.00 97.50 102 LEU A C 1
ATOM 786 O O . LEU A 1 102 ? 7.302 0.099 -6.300 1.00 97.50 102 LEU A O 1
ATOM 790 N N . GLY A 1 103 ? 7.129 -1.786 -7.501 1.00 97.75 103 GLY A N 1
ATOM 791 C CA . GLY A 1 103 ? 8.569 -2.025 -7.615 1.00 97.75 103 GLY A CA 1
ATOM 792 C C . GLY A 1 103 ? 9.293 -0.943 -8.417 1.00 97.75 103 GLY A C 1
ATOM 793 O O . GLY A 1 103 ? 10.352 -0.472 -7.996 1.00 97.75 103 GLY A O 1
ATOM 794 N N . VAL A 1 104 ? 8.710 -0.502 -9.538 1.00 96.69 104 VAL A N 1
ATOM 795 C CA . VAL A 1 104 ? 9.254 0.598 -10.350 1.00 96.69 104 VAL A CA 1
ATOM 796 C C . VAL A 1 104 ? 9.208 1.916 -9.573 1.00 96.69 104 VAL A C 1
ATOM 798 O O . VAL A 1 104 ? 10.218 2.616 -9.523 1.00 96.69 104 VAL A O 1
ATOM 801 N N . VAL A 1 105 ? 8.085 2.231 -8.917 1.00 94.75 105 VAL A N 1
ATOM 802 C CA . VAL A 1 105 ? 7.941 3.410 -8.043 1.00 94.75 105 VAL A CA 1
ATOM 803 C C . VAL A 1 105 ? 9.009 3.403 -6.952 1.00 94.75 105 VAL A C 1
ATOM 805 O O . VAL A 1 105 ? 9.730 4.385 -6.802 1.00 94.75 105 VAL A O 1
ATOM 808 N N . THR A 1 106 ? 9.174 2.281 -6.247 1.00 95.56 106 THR A N 1
ATOM 809 C CA . THR A 1 106 ? 10.174 2.131 -5.177 1.00 95.56 106 THR A CA 1
ATOM 810 C C . THR A 1 106 ? 11.592 2.364 -5.705 1.00 95.56 106 THR A C 1
ATOM 812 O O . THR A 1 106 ? 12.367 3.109 -5.109 1.00 95.56 106 THR A O 1
ATOM 815 N N . TYR A 1 107 ? 11.931 1.777 -6.858 1.00 94.88 107 TYR A N 1
ATOM 816 C CA . TYR A 1 107 ? 13.229 1.976 -7.506 1.00 94.88 107 TYR A CA 1
ATOM 817 C C . TYR A 1 107 ? 13.476 3.456 -7.845 1.00 94.88 107 TYR A C 1
ATOM 819 O O . TYR A 1 107 ? 14.552 3.989 -7.560 1.00 94.88 107 TYR A O 1
ATOM 827 N N . VAL A 1 108 ? 12.478 4.129 -8.428 1.00 91.56 108 VAL A N 1
ATOM 828 C CA . VAL A 1 108 ? 12.561 5.547 -8.808 1.00 91.56 108 VAL A CA 1
ATOM 829 C C . VAL A 1 108 ? 12.687 6.438 -7.577 1.00 91.56 108 VAL A C 1
ATOM 831 O O . VAL A 1 108 ? 13.506 7.349 -7.586 1.00 91.56 108 VAL A O 1
ATOM 834 N N . MET A 1 109 ? 11.942 6.174 -6.503 1.00 89.19 109 MET A N 1
ATOM 835 C CA . MET A 1 109 ? 12.030 6.966 -5.272 1.00 89.19 109 MET A CA 1
ATOM 836 C C . MET A 1 109 ? 13.414 6.888 -4.620 1.00 89.19 109 MET A C 1
ATOM 838 O O . MET A 1 109 ? 13.889 7.889 -4.093 1.00 89.19 109 MET A O 1
ATOM 842 N N . LEU A 1 110 ? 14.078 5.729 -4.692 1.00 89.81 110 LEU A N 1
ATOM 843 C CA . LEU A 1 110 ? 15.389 5.538 -4.071 1.00 89.81 110 LEU A CA 1
ATOM 844 C C . LEU A 1 110 ? 16.558 6.110 -4.882 1.00 89.81 110 LEU A C 1
ATOM 846 O O . LEU A 1 110 ? 17.545 6.540 -4.289 1.00 89.81 110 LEU A O 1
ATOM 850 N N . CYS A 1 111 ? 16.494 6.091 -6.219 1.00 87.56 111 CYS A N 1
ATOM 851 C CA . CYS A 1 111 ? 17.632 6.508 -7.055 1.00 87.56 111 CYS A CA 1
ATOM 852 C C . CYS A 1 111 ? 17.341 7.620 -8.076 1.00 87.56 111 CYS A C 1
ATOM 854 O O . CYS A 1 111 ? 18.247 8.049 -8.793 1.00 87.56 111 CYS A O 1
ATOM 856 N N . GLY A 1 112 ? 16.092 8.078 -8.171 1.00 84.50 112 GLY A N 1
ATOM 857 C CA . GLY A 1 112 ? 15.659 9.167 -9.051 1.00 84.50 112 GLY A CA 1
ATOM 858 C C . GLY A 1 112 ? 15.594 8.819 -10.541 1.00 84.50 112 GLY A C 1
ATOM 859 O O . GLY A 1 112 ? 15.370 9.704 -11.363 1.00 84.50 112 GLY A O 1
ATOM 860 N N . LYS A 1 113 ? 15.812 7.555 -10.927 1.00 86.44 113 LYS A N 1
ATOM 861 C CA . LYS A 1 113 ? 15.860 7.112 -12.332 1.00 86.44 113 LYS A CA 1
ATOM 862 C C . LYS A 1 113 ? 14.972 5.888 -12.546 1.00 86.44 113 LYS A C 1
ATOM 864 O O . LYS A 1 113 ? 14.861 5.077 -11.632 1.00 86.44 113 LYS A O 1
ATOM 869 N N . PRO A 1 114 ? 14.370 5.700 -13.734 1.00 89.94 114 PRO A N 1
ATOM 870 C CA . PRO A 1 114 ? 13.628 4.482 -14.037 1.00 89.94 114 PRO A CA 1
ATOM 871 C C . PRO A 1 114 ? 14.570 3.270 -14.191 1.00 89.94 114 PRO A C 1
ATOM 873 O O . PRO A 1 114 ? 15.683 3.417 -14.707 1.00 89.94 114 PRO A O 1
ATOM 876 N N . PRO A 1 115 ? 14.138 2.059 -13.790 1.00 93.94 115 PRO A N 1
ATOM 877 C CA . PRO A 1 115 ? 14.939 0.836 -13.914 1.00 93.94 115 PRO A CA 1
ATOM 878 C C . PRO A 1 115 ? 15.124 0.392 -15.370 1.00 93.94 115 PRO A C 1
ATOM 880 O O . PRO A 1 115 ? 16.135 -0.225 -15.708 1.00 93.94 115 PRO A O 1
ATOM 883 N N . PHE A 1 116 ? 14.166 0.729 -16.238 1.00 94.56 116 PHE A N 1
ATOM 884 C CA . PHE A 1 116 ? 14.153 0.363 -17.650 1.00 94.56 116 PHE A CA 1
ATOM 885 C C . PHE A 1 116 ? 14.116 1.628 -18.512 1.00 94.56 116 PHE A C 1
ATOM 887 O O . PHE A 1 116 ? 13.261 2.489 -18.338 1.00 94.56 116 PHE A O 1
ATOM 894 N N . TRP A 1 117 ? 15.057 1.740 -19.447 1.00 88.31 117 TRP A N 1
ATOM 895 C CA . TRP A 1 117 ? 15.179 2.867 -20.379 1.00 88.31 117 TRP A CA 1
ATOM 896 C C . TRP A 1 117 ? 15.525 2.372 -21.785 1.00 88.31 117 TRP A C 1
ATOM 898 O O . TRP A 1 117 ? 16.008 1.244 -21.953 1.00 88.31 117 TRP A O 1
ATOM 908 N N . GLY A 1 118 ? 15.349 3.250 -22.770 1.00 88.38 118 GLY A N 1
ATOM 909 C CA . GLY A 1 118 ? 15.511 2.953 -24.194 1.00 88.38 118 GLY A CA 1
ATOM 910 C C . GLY A 1 118 ? 14.184 3.072 -24.934 1.00 88.38 118 GLY A C 1
ATOM 911 O O . GLY A 1 118 ? 13.201 3.566 -24.378 1.00 88.38 118 GLY A O 1
ATOM 912 N N . ASN A 1 119 ? 14.137 2.610 -26.179 1.00 87.62 119 ASN A N 1
ATOM 913 C CA . ASN A 1 119 ? 12.868 2.490 -26.899 1.00 87.62 119 ASN A CA 1
ATOM 914 C C . ASN A 1 119 ? 12.004 1.344 -26.327 1.00 87.62 119 ASN A C 1
ATOM 916 O O . ASN A 1 119 ? 12.469 0.538 -25.520 1.00 87.62 119 ASN A O 1
ATOM 920 N N . TYR A 1 120 ? 10.744 1.251 -26.760 1.00 85.00 120 TYR A N 1
ATOM 921 C CA . TYR A 1 120 ? 9.790 0.242 -26.279 1.00 85.00 120 TYR A CA 1
ATOM 922 C C . TYR A 1 120 ? 10.336 -1.200 -26.328 1.00 85.00 120 TYR A C 1
ATOM 924 O O . TYR A 1 120 ? 10.241 -1.939 -25.348 1.00 85.00 120 TYR A O 1
ATOM 932 N N . ALA A 1 121 ? 10.966 -1.595 -27.439 1.00 88.81 121 ALA A N 1
ATOM 933 C CA . ALA A 1 121 ? 11.496 -2.948 -27.610 1.00 88.81 121 ALA A CA 1
ATOM 934 C C . ALA A 1 121 ? 12.690 -3.227 -26.679 1.00 88.81 121 ALA A C 1
ATOM 936 O O . ALA A 1 121 ? 12.811 -4.323 -26.127 1.00 88.81 121 ALA A O 1
ATOM 937 N N . GLU A 1 122 ? 13.560 -2.236 -26.473 1.00 91.44 122 GLU A N 1
ATOM 938 C CA . GLU A 1 122 ? 14.691 -2.332 -25.545 1.00 91.44 122 GLU A CA 1
ATOM 939 C C . GLU A 1 122 ? 14.233 -2.439 -24.093 1.00 91.44 122 GLU A C 1
ATOM 941 O O . GLU A 1 122 ? 14.753 -3.276 -23.350 1.00 91.44 122 GLU A O 1
ATOM 946 N N . GLN A 1 123 ? 13.258 -1.618 -23.695 1.00 91.19 123 GLN A N 1
ATOM 947 C CA . GLN A 1 123 ? 12.677 -1.665 -22.357 1.00 91.19 123 GLN A CA 1
ATOM 948 C C . GLN A 1 123 ? 12.068 -3.039 -22.102 1.00 91.19 123 GLN A C 1
ATOM 950 O O . GLN A 1 123 ? 12.488 -3.720 -21.171 1.00 91.19 123 GLN A O 1
ATOM 955 N N . LEU A 1 124 ? 11.183 -3.506 -22.985 1.00 91.19 124 LEU A N 1
ATOM 956 C CA . LEU A 1 124 ? 10.531 -4.805 -22.839 1.00 91.19 124 LEU A CA 1
ATOM 957 C C . LEU A 1 124 ? 11.544 -5.961 -22.774 1.00 91.19 124 LEU A C 1
ATOM 959 O O . LEU A 1 124 ? 11.395 -6.876 -21.963 1.00 91.19 124 LEU A O 1
ATOM 963 N N . LYS A 1 125 ? 12.618 -5.907 -23.573 1.00 94.38 125 LYS A N 1
ATOM 964 C CA . LYS A 1 125 ? 13.711 -6.889 -23.509 1.00 94.38 125 LYS A CA 1
ATOM 965 C C . LYS A 1 125 ? 14.396 -6.894 -22.138 1.00 94.38 125 LYS A C 1
ATOM 967 O O . LYS A 1 125 ? 14.641 -7.970 -21.596 1.00 94.38 125 LYS A O 1
ATOM 972 N N . LYS A 1 126 ? 14.697 -5.721 -21.572 1.00 95.88 126 LYS A N 1
ATOM 973 C CA . LYS A 1 126 ? 15.308 -5.594 -20.236 1.00 95.88 126 LYS A CA 1
ATOM 974 C C . LYS A 1 126 ? 14.361 -6.047 -19.125 1.00 95.88 126 LYS A C 1
ATOM 976 O O . LYS A 1 126 ? 14.807 -6.753 -18.226 1.00 95.88 126 LYS A O 1
ATOM 981 N N . MET A 1 127 ? 13.075 -5.704 -19.219 1.00 95.44 127 MET A N 1
ATOM 982 C CA . MET A 1 127 ? 12.036 -6.131 -18.275 1.00 95.44 127 MET A CA 1
ATOM 983 C C . MET A 1 127 ? 11.953 -7.657 -18.209 1.00 95.44 127 MET A C 1
ATOM 985 O O . MET A 1 127 ? 12.047 -8.235 -17.131 1.00 95.44 127 MET A O 1
ATOM 989 N N . LYS A 1 128 ? 11.879 -8.323 -19.368 1.00 94.56 128 LYS A N 1
ATOM 990 C CA . LYS A 1 128 ? 11.840 -9.792 -19.466 1.00 94.56 128 LYS A CA 1
ATOM 991 C C . LYS A 1 128 ? 13.108 -10.479 -18.979 1.00 94.56 128 LYS A C 1
ATOM 993 O O . LYS A 1 128 ? 13.044 -11.591 -18.468 1.00 94.56 128 LYS A O 1
ATOM 998 N N . ALA A 1 129 ? 14.252 -9.831 -19.166 1.00 96.75 129 ALA A N 1
ATOM 999 C CA . ALA A 1 129 ? 15.532 -10.315 -18.672 1.00 96.75 129 ALA A CA 1
ATOM 1000 C C . ALA A 1 129 ? 15.765 -9.991 -17.185 1.00 96.75 129 ALA A C 1
ATOM 1002 O O . ALA A 1 129 ? 16.835 -10.316 -16.676 1.00 96.75 129 ALA A O 1
ATOM 1003 N N . GLU A 1 130 ? 14.818 -9.318 -16.511 1.00 97.06 130 GLU A N 1
ATOM 1004 C CA . GLU A 1 130 ? 14.967 -8.805 -15.140 1.00 97.06 130 GLU A CA 1
ATOM 1005 C C . GLU A 1 130 ? 16.270 -7.992 -14.977 1.00 97.06 130 GLU A C 1
ATOM 1007 O O . GLU A 1 130 ? 16.979 -8.074 -13.974 1.00 97.06 130 GLU A O 1
ATOM 1012 N N . SER A 1 131 ? 16.626 -7.230 -16.018 1.00 96.38 131 SER A N 1
ATOM 1013 C CA . SER A 1 131 ? 17.918 -6.557 -16.142 1.00 96.38 131 SER A CA 1
ATOM 1014 C C . SER A 1 131 ? 17.788 -5.061 -15.877 1.00 96.38 131 SER A C 1
ATOM 1016 O O . SER A 1 131 ? 17.380 -4.290 -16.746 1.00 96.38 131 SER A O 1
ATOM 1018 N N . TYR A 1 132 ? 18.163 -4.657 -14.666 1.00 94.94 132 TYR A N 1
ATOM 1019 C CA . TYR A 1 132 ? 18.187 -3.270 -14.205 1.00 94.94 132 TYR A CA 1
ATOM 1020 C C . TYR A 1 132 ? 19.371 -3.059 -13.236 1.00 94.94 132 TYR A C 1
ATOM 1022 O O . TYR A 1 132 ? 19.696 -3.949 -12.440 1.00 94.94 132 TYR A O 1
ATOM 1030 N N . PRO A 1 133 ? 20.089 -1.925 -13.313 1.00 93.44 133 PRO A N 1
ATOM 1031 C CA . PRO A 1 133 ? 21.293 -1.700 -12.522 1.00 93.44 133 PRO A CA 1
ATOM 1032 C C . PRO A 1 133 ? 20.960 -1.340 -11.069 1.00 93.44 133 PRO A C 1
ATOM 1034 O O . PRO A 1 133 ? 20.102 -0.520 -10.800 1.00 93.44 133 PRO A O 1
ATOM 1037 N N . MET A 1 134 ? 21.695 -1.906 -10.113 1.00 94.44 134 MET A N 1
ATOM 1038 C CA . MET A 1 134 ? 21.647 -1.504 -8.695 1.00 94.44 134 MET A CA 1
ATOM 1039 C C . MET A 1 134 ? 23.060 -1.470 -8.105 1.00 94.44 134 MET A C 1
ATOM 1041 O O . MET A 1 134 ? 23.339 -2.095 -7.078 1.00 94.44 134 MET A O 1
ATOM 1045 N N . LYS A 1 135 ? 23.997 -0.863 -8.840 1.00 90.56 135 LYS A N 1
ATOM 1046 C CA . LYS A 1 135 ? 25.442 -0.962 -8.564 1.00 90.56 135 LYS A CA 1
ATOM 1047 C C . LYS A 1 135 ? 26.189 0.373 -8.550 1.00 90.56 135 LYS A C 1
ATOM 1049 O O . LYS A 1 135 ? 27.359 0.378 -8.177 1.00 90.56 135 LYS A O 1
ATOM 1054 N N . ASP A 1 136 ? 25.565 1.464 -8.989 1.00 88.06 136 ASP A N 1
ATOM 1055 C CA . ASP A 1 136 ? 26.208 2.782 -8.983 1.00 88.06 136 ASP A CA 1
ATOM 1056 C C . ASP A 1 136 ? 26.378 3.333 -7.553 1.00 88.06 136 ASP A C 1
ATOM 1058 O O . ASP A 1 136 ? 25.992 2.694 -6.571 1.00 88.06 136 ASP A O 1
ATOM 1062 N N . SER A 1 137 ? 26.987 4.514 -7.434 1.00 86.56 137 SER A N 1
ATOM 1063 C CA . SER A 1 137 ? 27.257 5.162 -6.147 1.00 86.56 137 SER A CA 1
ATOM 1064 C C . SER A 1 137 ? 25.996 5.413 -5.316 1.00 86.56 137 SER A C 1
ATOM 1066 O O . SER A 1 137 ? 26.047 5.273 -4.096 1.00 86.56 137 SER A O 1
ATOM 1068 N N . THR A 1 138 ? 24.859 5.722 -5.948 1.00 84.56 138 THR A N 1
ATOM 1069 C CA . THR A 1 138 ? 23.569 5.881 -5.263 1.00 84.56 138 THR A CA 1
ATOM 1070 C C . THR A 1 138 ? 23.136 4.555 -4.648 1.00 84.56 138 THR A C 1
ATOM 1072 O O . THR A 1 138 ? 22.829 4.479 -3.459 1.00 84.56 138 THR A O 1
ATOM 1075 N N . TRP A 1 139 ? 23.209 3.470 -5.420 1.00 90.25 139 TRP A N 1
ATOM 1076 C CA . TRP A 1 139 ? 22.860 2.136 -4.937 1.00 90.25 139 TRP A CA 1
ATOM 1077 C C . TRP A 1 139 ? 23.830 1.574 -3.902 1.00 90.25 139 TRP A C 1
ATOM 1079 O O . TRP A 1 139 ? 23.435 0.684 -3.156 1.00 90.25 139 TRP A O 1
ATOM 1089 N N . GLN A 1 140 ? 25.066 2.059 -3.799 1.00 89.88 140 GLN A N 1
ATOM 1090 C CA . GLN A 1 140 ? 25.983 1.638 -2.732 1.00 89.88 140 GLN A CA 1
ATOM 1091 C C . GLN A 1 140 ? 25.510 2.074 -1.338 1.00 89.88 140 GLN A C 1
ATOM 1093 O O . GLN A 1 140 ? 25.776 1.356 -0.378 1.00 89.88 140 GLN A O 1
ATOM 1098 N N . GLN A 1 141 ? 24.769 3.182 -1.240 1.00 85.75 141 GLN A N 1
ATOM 1099 C CA . GLN A 1 141 ? 24.234 3.699 0.027 1.00 85.75 141 GLN A CA 1
ATOM 1100 C C . GLN A 1 141 ? 22.882 3.084 0.413 1.00 85.75 141 GLN A C 1
ATOM 1102 O O . GLN A 1 141 ? 22.476 3.166 1.566 1.00 85.75 141 GLN A O 1
ATOM 1107 N N . ILE A 1 142 ? 22.194 2.452 -0.541 1.00 90.50 142 ILE A N 1
ATOM 1108 C CA . ILE A 1 142 ? 20.886 1.824 -0.325 1.00 90.50 142 ILE A CA 1
ATOM 1109 C C . ILE A 1 142 ? 21.058 0.439 0.301 1.00 90.50 142 ILE A C 1
ATOM 1111 O O . ILE A 1 142 ? 21.861 -0.382 -0.180 1.00 90.50 142 ILE A O 1
ATOM 1115 N N . SER A 1 143 ? 20.256 0.143 1.325 1.00 94.12 143 SER A N 1
ATOM 1116 C CA . SER A 1 143 ? 20.365 -1.112 2.066 1.00 94.12 143 SER A CA 1
ATOM 1117 C C . SER A 1 143 ? 20.176 -2.357 1.178 1.00 94.12 143 SER A C 1
ATOM 1119 O O . SER A 1 143 ? 19.466 -2.340 0.161 1.00 94.12 143 SER A O 1
ATOM 1121 N N . PRO A 1 144 ? 20.784 -3.499 1.552 1.00 95.38 144 PRO A N 1
ATOM 1122 C CA . PRO A 1 144 ? 20.511 -4.772 0.895 1.00 95.38 144 PRO A CA 1
ATOM 1123 C C . PRO A 1 144 ? 19.026 -5.156 0.928 1.00 95.38 144 PRO A C 1
ATOM 1125 O O . PRO A 1 144 ? 18.540 -5.739 -0.040 1.00 95.38 144 PRO A O 1
ATOM 1128 N N . GLN A 1 145 ? 18.307 -4.794 1.997 1.00 95.62 145 GLN A N 1
ATOM 1129 C CA . GLN A 1 145 ? 16.901 -5.155 2.181 1.00 95.62 145 GLN A CA 1
ATOM 1130 C C . GLN A 1 145 ? 15.990 -4.444 1.177 1.00 95.62 145 GLN A C 1
ATOM 1132 O O . GLN A 1 145 ? 15.161 -5.099 0.548 1.00 95.62 145 GLN A O 1
ATOM 1137 N N . ALA A 1 146 ? 16.212 -3.154 0.913 1.00 95.50 146 ALA A N 1
ATOM 1138 C CA . ALA A 1 146 ? 15.496 -2.439 -0.147 1.00 95.50 146 ALA A CA 1
ATOM 1139 C C . ALA A 1 146 ? 15.667 -3.125 -1.514 1.00 95.50 146 ALA A C 1
ATOM 1141 O O . ALA A 1 146 ? 14.714 -3.336 -2.264 1.00 95.50 146 ALA A O 1
ATOM 1142 N N . LYS A 1 147 ? 16.903 -3.537 -1.833 1.00 97.00 147 LYS A N 1
ATOM 1143 C CA . LYS A 1 147 ? 17.225 -4.211 -3.101 1.00 97.00 147 LYS A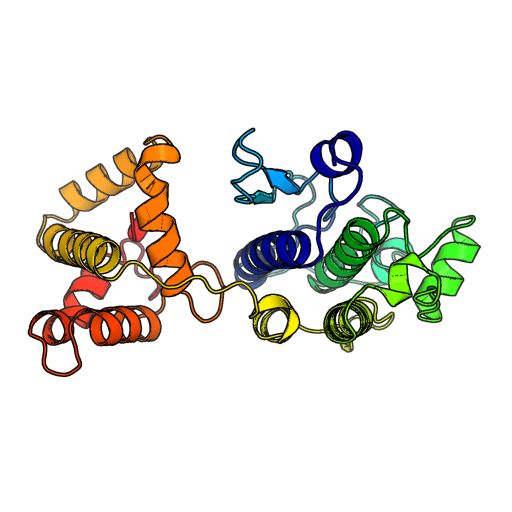 CA 1
ATOM 1144 C C . LYS A 1 147 ? 16.573 -5.590 -3.203 1.00 97.00 147 LYS A C 1
ATOM 1146 O O . LYS A 1 147 ? 16.208 -5.998 -4.303 1.00 97.00 147 LYS A O 1
ATOM 1151 N N . ILE A 1 148 ? 16.464 -6.327 -2.094 1.00 97.44 148 ILE A N 1
ATOM 1152 C CA . ILE A 1 148 ? 15.765 -7.620 -2.050 1.00 97.44 148 ILE A CA 1
ATOM 1153 C C . ILE A 1 148 ? 14.279 -7.417 -2.349 1.00 97.44 148 ILE A C 1
ATOM 1155 O O . ILE A 1 148 ? 13.770 -8.088 -3.249 1.00 97.44 148 ILE A O 1
ATOM 1159 N N . LEU A 1 149 ? 13.630 -6.441 -1.702 1.00 98.06 149 LEU A N 1
ATOM 1160 C CA . LEU A 1 149 ? 12.226 -6.121 -1.964 1.00 98.06 149 LEU A CA 1
ATOM 1161 C C . LEU A 1 149 ? 11.994 -5.807 -3.450 1.00 98.06 149 LEU A C 1
ATOM 1163 O O . LEU A 1 149 ? 11.144 -6.427 -4.088 1.00 98.06 149 LEU A O 1
ATOM 1167 N N . ILE A 1 150 ? 12.792 -4.904 -4.033 1.00 98.12 150 ILE A N 1
ATOM 1168 C CA . ILE A 1 150 ? 12.632 -4.517 -5.444 1.00 98.12 150 ILE A CA 1
ATOM 1169 C C . ILE A 1 150 ? 12.833 -5.718 -6.379 1.00 98.12 150 ILE A C 1
ATOM 1171 O O . ILE A 1 150 ? 12.094 -5.865 -7.347 1.00 98.12 150 ILE A O 1
ATOM 1175 N N . ARG A 1 151 ? 13.792 -6.614 -6.098 1.00 98.25 151 ARG A N 1
ATOM 1176 C CA . ARG A 1 151 ? 13.967 -7.854 -6.880 1.00 98.25 151 ARG A CA 1
ATOM 1177 C C . ARG A 1 151 ? 12.794 -8.820 -6.763 1.00 98.25 151 ARG A C 1
ATOM 1179 O O . ARG A 1 151 ? 12.550 -9.565 -7.708 1.00 98.25 151 ARG A O 1
ATOM 1186 N N . GLY A 1 152 ? 12.102 -8.831 -5.629 1.00 98.06 152 GLY A N 1
ATOM 1187 C CA . GLY A 1 152 ? 10.867 -9.590 -5.460 1.00 98.06 152 GLY A CA 1
ATOM 1188 C C . GLY A 1 152 ? 9.710 -9.004 -6.274 1.00 98.06 152 GLY A C 1
ATOM 1189 O O . GLY A 1 152 ? 8.955 -9.752 -6.891 1.00 98.06 152 GLY A O 1
ATOM 1190 N N . LEU A 1 153 ? 9.590 -7.675 -6.312 1.00 98.12 153 LEU A N 1
ATOM 1191 C CA . LEU A 1 153 ? 8.528 -6.969 -7.039 1.00 98.12 153 LEU A CA 1
ATOM 1192 C C . LEU A 1 153 ? 8.733 -6.987 -8.564 1.00 98.12 153 LEU A C 1
ATOM 1194 O O . LEU A 1 153 ? 7.784 -7.202 -9.316 1.00 98.12 153 LEU A O 1
ATOM 1198 N N . LEU A 1 154 ? 9.974 -6.821 -9.033 1.00 97.94 154 LEU A N 1
ATOM 1199 C CA . LEU A 1 154 ? 10.332 -6.745 -10.457 1.00 97.94 154 LEU A CA 1
ATOM 1200 C C . LEU A 1 154 ? 10.643 -8.116 -11.079 1.00 97.94 154 LEU A C 1
ATOM 1202 O O . LEU A 1 154 ? 11.616 -8.276 -11.819 1.00 97.94 154 LEU A O 1
ATOM 1206 N N . LYS A 1 155 ? 9.803 -9.117 -10.793 1.00 97.50 155 LYS A N 1
ATOM 1207 C CA . LYS A 1 155 ? 9.837 -10.409 -11.492 1.00 97.50 155 LYS A CA 1
ATOM 1208 C C . LYS A 1 155 ? 9.056 -10.344 -12.792 1.00 97.50 155 LYS A C 1
ATOM 1210 O O . LYS A 1 155 ? 7.913 -9.892 -12.808 1.00 97.50 155 LYS A O 1
ATOM 1215 N N . ALA A 1 156 ? 9.664 -10.796 -13.888 1.00 94.44 156 ALA A N 1
ATOM 1216 C CA . ALA A 1 156 ? 9.035 -10.731 -15.205 1.00 94.44 156 ALA A CA 1
ATOM 1217 C C . ALA A 1 156 ? 7.777 -11.609 -15.250 1.00 94.44 156 ALA A C 1
ATOM 1219 O O . ALA A 1 156 ? 6.731 -11.163 -15.711 1.00 94.44 156 ALA A O 1
ATOM 1220 N N . ASP A 1 157 ? 7.873 -12.823 -14.703 1.00 92.75 157 ASP A N 1
ATOM 1221 C CA . ASP A 1 157 ? 6.746 -13.737 -14.514 1.00 92.75 157 ASP A CA 1
ATOM 1222 C C . ASP A 1 157 ? 5.838 -13.243 -13.368 1.00 92.75 157 ASP A C 1
ATOM 1224 O O . ASP A 1 157 ? 6.281 -13.248 -12.212 1.00 92.75 157 ASP A O 1
ATOM 1228 N N . PRO A 1 158 ? 4.570 -12.866 -13.641 1.00 92.00 158 PRO A N 1
ATOM 1229 C CA . PRO A 1 158 ? 3.646 -12.383 -12.616 1.00 92.00 158 PRO A CA 1
ATOM 1230 C C . PRO A 1 158 ? 3.434 -13.373 -11.467 1.00 92.00 158 PRO A C 1
ATOM 1232 O O . PRO A 1 158 ? 3.238 -12.953 -10.332 1.00 92.00 158 PRO A O 1
ATOM 1235 N N . LYS A 1 159 ? 3.528 -14.686 -11.725 1.00 91.62 159 LYS A N 1
ATOM 1236 C CA . LYS A 1 159 ? 3.343 -15.728 -10.698 1.00 91.62 159 LYS A CA 1
ATOM 1237 C C . LYS A 1 159 ? 4.507 -15.819 -9.715 1.00 91.62 159 LYS A C 1
ATOM 1239 O O . LYS A 1 159 ? 4.368 -16.432 -8.662 1.00 91.62 159 LYS A O 1
ATOM 1244 N N . LYS A 1 160 ? 5.664 -15.256 -10.073 1.00 94.88 160 LYS A N 1
ATOM 1245 C CA . LYS A 1 160 ? 6.867 -15.227 -9.231 1.00 94.88 160 LYS A CA 1
ATOM 1246 C C . LYS A 1 160 ? 7.043 -13.895 -8.509 1.00 94.88 160 LYS A C 1
ATOM 1248 O O . LYS A 1 160 ? 7.984 -13.775 -7.726 1.00 94.88 160 LYS A O 1
ATOM 1253 N N . ARG A 1 161 ? 6.193 -12.898 -8.786 1.00 95.88 161 ARG A N 1
ATOM 1254 C CA . ARG A 1 161 ? 6.246 -11.604 -8.098 1.00 95.88 161 ARG A CA 1
ATOM 1255 C C . ARG A 1 161 ? 5.900 -11.772 -6.634 1.00 95.88 161 ARG A C 1
ATOM 1257 O O . ARG A 1 161 ? 5.032 -12.565 -6.278 1.00 95.88 161 ARG A O 1
ATOM 1264 N N . LEU A 1 162 ? 6.596 -11.005 -5.805 1.00 96.56 162 LEU A N 1
ATOM 1265 C CA . LEU A 1 162 ? 6.390 -10.979 -4.368 1.00 96.56 162 LE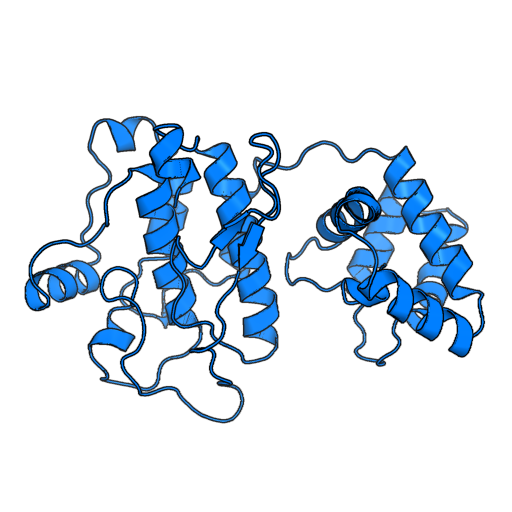U A CA 1
ATOM 1266 C C . LEU A 1 162 ? 4.935 -10.572 -4.057 1.00 96.56 162 LEU A C 1
ATOM 1268 O O . LEU A 1 162 ? 4.538 -9.475 -4.455 1.00 96.56 162 LEU A O 1
ATOM 1272 N N . PRO A 1 163 ? 4.144 -11.423 -3.378 1.00 94.12 163 PRO A N 1
ATOM 1273 C CA . PRO A 1 163 ? 2.771 -11.095 -2.985 1.00 94.12 163 PRO A CA 1
ATOM 1274 C C . PRO A 1 163 ? 2.714 -9.954 -1.962 1.00 94.12 163 PRO A C 1
ATOM 1276 O O . PRO A 1 163 ? 3.674 -9.755 -1.217 1.00 94.12 163 PRO A O 1
ATOM 1279 N N . LEU A 1 164 ? 1.581 -9.241 -1.881 1.00 93.38 164 LEU A N 1
ATOM 1280 C CA . LEU A 1 164 ? 1.408 -8.101 -0.963 1.00 93.38 164 LEU A CA 1
ATOM 1281 C C . LEU A 1 164 ? 1.640 -8.458 0.502 1.00 93.38 164 LEU A C 1
ATOM 1283 O O . LEU A 1 164 ? 2.309 -7.699 1.197 1.00 93.38 164 LEU A O 1
ATOM 1287 N N . ASP A 1 165 ? 1.175 -9.624 0.951 1.00 92.62 165 ASP A N 1
ATOM 1288 C CA . ASP A 1 165 ? 1.418 -10.084 2.323 1.00 92.62 165 ASP A CA 1
ATOM 1289 C C . ASP A 1 165 ? 2.914 -10.169 2.631 1.00 92.62 165 ASP A C 1
ATOM 1291 O O . ASP A 1 165 ? 3.373 -9.746 3.691 1.00 92.62 165 ASP A O 1
ATOM 1295 N N . ASN A 1 166 ? 3.706 -10.649 1.673 1.00 95.38 166 ASN A N 1
ATOM 1296 C CA . ASN A 1 166 ? 5.151 -10.744 1.834 1.00 95.38 166 ASN A CA 1
ATOM 1297 C C . ASN A 1 166 ? 5.832 -9.375 1.713 1.00 95.38 166 ASN A C 1
ATOM 1299 O O . ASN A 1 166 ? 6.893 -9.181 2.299 1.00 95.38 166 ASN A O 1
ATOM 1303 N N . VAL A 1 167 ? 5.249 -8.432 0.964 1.00 95.88 167 VAL A N 1
ATOM 1304 C CA . VAL A 1 167 ? 5.721 -7.041 0.904 1.00 95.88 167 VAL A CA 1
ATOM 1305 C C . VAL A 1 167 ? 5.525 -6.364 2.254 1.00 95.88 167 VAL A C 1
ATOM 1307 O O . VAL A 1 167 ? 6.493 -5.848 2.802 1.00 95.88 167 VAL A O 1
ATOM 1310 N N . LEU A 1 168 ? 4.314 -6.403 2.817 1.00 93.12 168 LEU A N 1
ATOM 1311 C CA . LEU A 1 168 ? 3.986 -5.747 4.089 1.00 93.12 168 LEU A CA 1
ATOM 1312 C C . LEU A 1 168 ? 4.766 -6.331 5.274 1.00 93.12 168 LEU A C 1
ATOM 1314 O O . LEU A 1 168 ? 5.138 -5.593 6.184 1.00 93.12 168 LEU A O 1
ATOM 1318 N N . ASN A 1 169 ? 5.094 -7.624 5.220 1.00 92.00 169 ASN A N 1
ATOM 1319 C CA . ASN A 1 169 ? 5.934 -8.297 6.213 1.00 92.00 169 ASN A CA 1
ATOM 1320 C C . ASN A 1 169 ? 7.446 -8.184 5.947 1.00 92.00 169 ASN A C 1
ATOM 1322 O O . ASN A 1 169 ? 8.249 -8.703 6.724 1.00 92.00 169 ASN A O 1
ATOM 1326 N N . HIS A 1 170 ? 7.864 -7.529 4.861 1.00 95.06 170 HIS A N 1
ATOM 1327 C CA . HIS A 1 170 ? 9.271 -7.442 4.489 1.00 95.06 170 HIS A CA 1
ATOM 1328 C C . HIS A 1 170 ? 10.066 -6.609 5.507 1.00 95.06 170 HIS A C 1
ATOM 1330 O O . HIS A 1 170 ? 9.664 -5.502 5.869 1.00 95.06 170 HIS A O 1
ATOM 1336 N N . ASP A 1 171 ? 11.249 -7.086 5.906 1.00 91.94 171 ASP A N 1
ATOM 1337 C CA . ASP A 1 171 ? 12.074 -6.447 6.945 1.00 91.94 171 ASP A CA 1
ATOM 1338 C C . ASP A 1 171 ? 12.383 -4.975 6.654 1.00 91.94 171 ASP A C 1
ATOM 1340 O O . ASP A 1 171 ? 12.399 -4.148 7.559 1.00 91.94 171 ASP A O 1
ATOM 1344 N N . TRP A 1 172 ? 12.560 -4.631 5.377 1.00 94.00 172 TRP A N 1
ATOM 1345 C CA . TRP A 1 172 ? 12.755 -3.244 4.947 1.00 94.00 172 TRP A CA 1
ATOM 1346 C C . TRP A 1 172 ? 11.612 -2.296 5.362 1.00 94.00 172 TRP A C 1
ATOM 1348 O O . TRP A 1 172 ? 11.879 -1.156 5.731 1.00 94.00 172 TRP A O 1
ATOM 1358 N N . LEU A 1 173 ? 10.356 -2.762 5.346 1.00 90.56 173 LEU A N 1
ATOM 1359 C CA . LEU A 1 173 ? 9.180 -1.961 5.717 1.00 90.56 173 LEU A CA 1
ATOM 1360 C C . LEU A 1 173 ? 8.883 -1.985 7.225 1.00 90.56 173 LEU A C 1
ATOM 1362 O O . LEU A 1 173 ? 8.119 -1.157 7.717 1.00 90.56 173 LEU A O 1
ATOM 1366 N N . ARG A 1 174 ? 9.484 -2.913 7.981 1.00 75.81 174 ARG A N 1
ATOM 1367 C CA . ARG A 1 174 ? 9.284 -3.041 9.436 1.00 75.81 174 ARG A CA 1
ATOM 1368 C C . ARG A 1 174 ? 10.088 -2.036 10.265 1.00 75.81 174 ARG A C 1
ATOM 1370 O O . ARG A 1 174 ? 9.774 -1.836 11.434 1.00 75.81 174 ARG A O 1
ATOM 1377 N N . ILE A 1 175 ? 11.099 -1.393 9.679 1.00 61.25 175 ILE A N 1
ATOM 1378 C CA . ILE A 1 175 ? 12.046 -0.515 10.392 1.00 61.25 175 ILE A CA 1
ATOM 1379 C C . ILE A 1 175 ? 11.385 0.784 10.909 1.00 61.25 175 ILE A C 1
ATOM 1381 O O . ILE A 1 175 ? 11.936 1.441 11.787 1.00 61.25 175 ILE A O 1
ATOM 1385 N N . THR A 1 176 ? 10.190 1.149 10.433 1.00 56.50 176 THR A N 1
ATOM 1386 C CA . THR A 1 176 ? 9.537 2.438 10.735 1.00 56.50 176 THR A CA 1
ATOM 1387 C C . THR A 1 176 ? 8.537 2.425 11.899 1.00 56.50 176 THR A C 1
ATOM 1389 O O . THR A 1 176 ? 7.832 3.414 12.092 1.00 56.50 176 THR A O 1
ATOM 1392 N N . GLN A 1 177 ? 8.448 1.360 12.707 1.00 55.22 177 GLN A N 1
ATOM 1393 C CA . GLN A 1 177 ? 7.530 1.357 13.856 1.00 55.22 177 GLN A CA 1
ATOM 1394 C C . GLN A 1 177 ? 8.036 2.281 14.979 1.00 55.22 177 GLN A C 1
ATOM 1396 O O . GLN A 1 177 ? 8.925 1.924 15.752 1.00 55.22 177 GLN A O 1
ATOM 1401 N N . GLY A 1 178 ? 7.460 3.483 15.063 1.00 56.97 178 GLY A N 1
ATOM 1402 C CA . GLY A 1 178 ? 7.563 4.337 16.244 1.00 56.97 178 GLY A CA 1
ATOM 1403 C C . GLY A 1 178 ? 6.903 3.681 17.461 1.00 56.97 178 GLY A C 1
ATOM 1404 O O . GLY A 1 178 ? 6.063 2.793 17.328 1.00 56.97 178 GLY A O 1
ATOM 1405 N N . GLN A 1 179 ? 7.296 4.097 18.665 1.00 58.31 179 GLN A N 1
ATOM 1406 C CA . GLN A 1 179 ? 6.620 3.654 19.884 1.00 58.31 179 GLN A CA 1
ATOM 1407 C C . GLN A 1 179 ? 5.235 4.308 19.970 1.00 58.31 179 GLN A C 1
ATOM 1409 O O . GLN A 1 179 ? 5.129 5.534 19.951 1.00 58.31 179 GLN A O 1
ATOM 1414 N N . MET A 1 180 ? 4.195 3.478 20.070 1.00 66.88 180 MET A N 1
ATOM 1415 C CA . MET A 1 180 ? 2.818 3.900 20.328 1.00 66.88 180 MET A CA 1
ATOM 1416 C C . MET A 1 180 ? 2.744 4.669 21.648 1.00 66.88 180 MET A C 1
ATOM 1418 O O . MET A 1 180 ? 3.227 4.192 22.678 1.00 66.88 180 MET A O 1
ATOM 1422 N N . ASP A 1 181 ? 2.098 5.833 21.634 1.00 77.25 181 ASP A N 1
ATOM 1423 C CA . ASP A 1 181 ? 1.694 6.505 22.865 1.00 77.25 181 ASP A CA 1
ATOM 1424 C C . ASP A 1 181 ? 0.536 5.720 23.497 1.00 77.25 181 ASP A C 1
ATOM 1426 O O . ASP A 1 181 ? -0.617 5.807 23.063 1.00 77.25 181 ASP A O 1
ATOM 1430 N N . THR A 1 182 ? 0.857 4.928 24.523 1.00 82.38 182 THR A N 1
ATOM 1431 C CA . THR A 1 182 ? -0.095 4.083 25.255 1.00 82.38 182 THR A CA 1
ATOM 1432 C C . THR A 1 182 ? -1.264 4.881 25.836 1.00 82.38 182 THR A C 1
ATOM 1434 O O . THR A 1 182 ? -2.371 4.352 25.940 1.00 82.38 182 THR A O 1
ATOM 1437 N N . GLN A 1 183 ? -1.061 6.148 26.211 1.00 83.19 183 GLN A N 1
ATOM 1438 C CA . GLN A 1 183 ? -2.118 6.969 26.798 1.00 83.19 183 GLN A CA 1
ATOM 1439 C C . GLN A 1 183 ? -3.129 7.400 25.733 1.00 83.19 183 GLN A C 1
ATOM 1441 O O . GLN A 1 183 ? -4.336 7.267 25.941 1.00 83.19 183 GLN A O 1
ATOM 1446 N N . MET A 1 184 ? -2.641 7.836 24.570 1.00 84.19 184 MET A N 1
ATOM 1447 C CA . MET A 1 184 ? -3.493 8.117 23.414 1.00 84.19 184 MET A CA 1
ATOM 1448 C C . MET A 1 184 ? -4.252 6.856 22.976 1.00 84.19 184 MET A C 1
ATOM 1450 O O . MET A 1 184 ? -5.468 6.900 22.804 1.00 84.19 184 MET A O 1
ATOM 1454 N N . ALA A 1 185 ? -3.555 5.725 22.850 1.00 84.75 185 ALA A N 1
ATOM 1455 C CA . ALA A 1 185 ? -4.151 4.445 22.479 1.00 84.75 185 ALA A CA 1
ATOM 1456 C C . ALA A 1 185 ? -5.299 4.047 23.415 1.00 84.75 185 ALA A C 1
ATOM 1458 O O . ALA A 1 185 ? -6.398 3.722 22.970 1.00 84.75 185 ALA A O 1
ATOM 1459 N N . SER A 1 186 ? -5.056 4.146 24.724 1.00 87.38 186 SER A N 1
ATOM 1460 C CA . SER A 1 186 ? -6.049 3.875 25.762 1.00 87.38 186 SER A CA 1
ATOM 1461 C C . SER A 1 186 ? -7.284 4.764 25.618 1.00 87.38 186 SER A C 1
ATOM 1463 O O . SER A 1 186 ? -8.403 4.266 25.720 1.00 87.38 186 SER A O 1
ATOM 1465 N N . GLN A 1 187 ? -7.109 6.053 25.309 1.00 87.50 187 GLN A N 1
ATOM 1466 C CA . GLN A 1 187 ? -8.233 6.967 25.102 1.00 87.50 187 GLN A CA 1
ATOM 1467 C C . GLN A 1 187 ? -9.077 6.588 23.878 1.00 87.50 187 GLN A C 1
ATOM 1469 O O . GLN A 1 187 ? -10.305 6.598 23.967 1.00 87.50 187 GLN A O 1
ATOM 1474 N N . VAL A 1 188 ? -8.446 6.235 22.751 1.00 86.56 188 VAL A N 1
ATOM 1475 C CA . VAL A 1 188 ? -9.165 5.823 21.531 1.00 86.56 188 VAL A CA 1
ATOM 1476 C C . VAL A 1 188 ? -9.978 4.552 21.781 1.00 86.56 188 VAL A C 1
ATOM 1478 O O . VAL A 1 188 ? -11.175 4.528 21.503 1.00 86.56 188 VAL A O 1
ATOM 1481 N N . LEU A 1 189 ? -9.374 3.529 22.391 1.00 88.06 189 LEU A N 1
ATOM 1482 C CA . LEU A 1 189 ? -10.064 2.265 22.671 1.00 88.06 189 LEU A CA 1
ATOM 1483 C C . LEU A 1 189 ? -11.171 2.410 23.727 1.00 88.06 189 LEU A C 1
ATOM 1485 O O . LEU A 1 189 ? -12.213 1.762 23.634 1.00 88.06 189 LEU A O 1
ATOM 1489 N N . GLN A 1 190 ? -10.990 3.289 24.717 1.00 87.81 190 GLN A N 1
ATOM 1490 C CA . GLN A 1 190 ? -12.060 3.620 25.663 1.00 87.81 190 GLN A CA 1
ATOM 1491 C C . GLN A 1 190 ? -13.226 4.330 24.976 1.00 87.81 190 GLN A C 1
ATOM 1493 O O . GLN A 1 190 ? -14.378 4.014 25.265 1.00 87.81 190 GLN A O 1
ATOM 1498 N N . ASN A 1 191 ? -12.950 5.258 24.057 1.00 85.38 191 ASN A N 1
ATOM 1499 C CA . ASN A 1 191 ? -13.997 5.915 23.281 1.00 85.38 191 ASN A CA 1
ATOM 1500 C C . ASN A 1 191 ? -14.768 4.883 22.452 1.00 85.38 191 ASN A C 1
ATOM 1502 O O . ASN A 1 191 ? -15.989 4.834 22.561 1.00 85.38 191 ASN A O 1
ATOM 1506 N N . MET A 1 192 ? -14.068 4.004 21.731 1.00 84.06 192 MET A N 1
ATOM 1507 C CA . MET A 1 192 ? -14.652 2.894 20.968 1.00 84.06 192 MET A CA 1
ATOM 1508 C C . MET A 1 192 ? -15.605 2.042 21.830 1.00 84.06 192 MET A C 1
ATOM 1510 O O . MET A 1 192 ? -16.755 1.804 21.458 1.00 84.06 192 MET A O 1
ATOM 1514 N N . ARG A 1 193 ? -15.171 1.662 23.039 1.00 86.69 193 ARG A N 1
ATOM 1515 C CA . ARG A 1 193 ? -15.990 0.918 24.012 1.00 86.69 193 ARG A CA 1
ATOM 1516 C C . ARG A 1 193 ? -17.193 1.715 24.535 1.00 86.69 193 ARG A C 1
ATOM 1518 O O . ARG A 1 193 ? -18.259 1.156 24.778 1.00 86.69 193 ARG A O 1
ATOM 1525 N N . ASN A 1 194 ? -17.051 3.020 24.738 1.00 84.12 194 ASN A N 1
ATOM 1526 C CA . ASN A 1 194 ? -18.170 3.863 25.161 1.00 84.12 194 ASN A CA 1
ATOM 1527 C C . ASN A 1 194 ? -19.206 4.004 24.035 1.00 84.12 194 ASN A C 1
ATOM 1529 O O . ASN A 1 194 ? -20.408 3.953 24.299 1.00 84.12 194 ASN A O 1
ATOM 1533 N N . PHE A 1 195 ? -18.753 4.125 22.784 1.00 78.25 195 PHE A N 1
ATOM 1534 C CA . PHE A 1 195 ? -19.618 4.239 21.611 1.00 78.25 195 PHE A CA 1
ATOM 1535 C C . PHE A 1 195 ? -20.374 2.951 21.298 1.00 78.25 195 PHE A C 1
ATOM 1537 O O . PHE A 1 195 ? -21.551 3.025 20.943 1.00 78.25 195 PHE A O 1
ATOM 1544 N N . SER A 1 196 ? -19.776 1.778 21.522 1.00 80.00 196 SER A N 1
ATOM 1545 C CA . SER A 1 196 ? -20.494 0.509 21.359 1.00 80.00 196 SER A CA 1
ATOM 1546 C C . SER A 1 196 ? -21.700 0.382 22.301 1.00 80.00 196 SER A C 1
ATOM 1548 O O . SER A 1 196 ? -22.612 -0.389 22.034 1.00 80.00 196 SER A O 1
ATOM 1550 N N . ASN A 1 197 ? -21.773 1.153 23.390 1.00 80.50 197 ASN A N 1
ATOM 1551 C CA . ASN A 1 197 ? -22.924 1.173 24.300 1.00 80.50 197 ASN A CA 1
ATOM 1552 C C . ASN A 1 197 ? -24.045 2.142 23.894 1.00 80.50 197 ASN A C 1
ATOM 1554 O O . ASN A 1 197 ? -25.044 2.261 24.606 1.00 80.50 197 ASN A O 1
ATOM 1558 N N . THR A 1 198 ? -23.906 2.827 22.760 1.00 81.12 198 THR A N 1
ATOM 1559 C CA . THR A 1 198 ? -24.922 3.751 22.243 1.00 81.12 198 THR A CA 1
ATOM 1560 C C . THR A 1 198 ? -25.906 3.053 21.299 1.00 81.12 198 THR A C 1
ATOM 1562 O O . THR A 1 198 ? -25.722 1.899 20.915 1.00 81.12 198 THR A O 1
ATOM 1565 N N . SER A 1 199 ? -27.018 3.717 20.963 1.00 82.19 199 SER A N 1
ATOM 1566 C CA . SER A 1 199 ? -28.001 3.139 20.041 1.00 82.19 199 SER A CA 1
ATOM 1567 C C . SER A 1 199 ? -27.439 3.063 18.620 1.00 82.19 199 SER A C 1
ATOM 1569 O O . SER A 1 199 ? -26.732 3.968 18.187 1.00 82.19 199 SER A O 1
ATOM 1571 N N . GLN A 1 200 ? -27.834 2.042 17.852 1.00 74.06 200 GLN A N 1
ATOM 1572 C CA . GLN A 1 200 ? -27.385 1.864 16.464 1.00 74.06 200 GLN A CA 1
ATOM 1573 C C . GLN A 1 200 ? -27.616 3.117 15.601 1.00 74.06 200 GLN A C 1
ATOM 1575 O O . GLN A 1 200 ? -26.763 3.497 14.804 1.00 74.06 200 GLN A O 1
ATOM 1580 N N . PHE A 1 201 ? -28.748 3.806 15.794 1.00 80.19 201 PHE A N 1
ATOM 1581 C CA . PHE A 1 201 ? -29.029 5.065 15.102 1.00 80.19 201 PHE A CA 1
ATOM 1582 C C . PHE A 1 201 ? -28.003 6.156 15.442 1.00 80.19 201 PHE A C 1
ATOM 1584 O O . PHE A 1 201 ? -27.539 6.862 14.547 1.00 80.19 201 PHE A O 1
ATOM 1591 N N . PHE A 1 202 ? -27.624 6.283 16.718 1.00 79.94 202 PHE A N 1
ATOM 1592 C CA . PHE A 1 202 ? -26.615 7.248 17.147 1.00 79.94 202 PHE A CA 1
ATOM 1593 C C . PHE A 1 202 ? -25.228 6.887 16.603 1.00 79.94 202 PHE A C 1
ATOM 1595 O O . PHE A 1 202 ? -24.563 7.771 16.071 1.00 79.94 202 PHE A O 1
ATOM 1602 N N . SER A 1 203 ? -24.836 5.608 16.634 1.00 71.88 203 SER A N 1
ATOM 1603 C CA . SER A 1 203 ? -23.569 5.133 16.059 1.00 71.88 203 SER A CA 1
ATOM 1604 C C . SER A 1 203 ? -23.456 5.462 14.570 1.00 71.88 203 SER A C 1
ATOM 1606 O O . SER A 1 203 ? -22.453 6.023 14.140 1.00 71.88 203 SER A O 1
ATOM 1608 N N . ILE A 1 204 ? -24.519 5.224 13.790 1.00 74.25 204 ILE A N 1
ATOM 1609 C CA . ILE A 1 204 ? -24.559 5.584 12.363 1.00 74.25 204 ILE A CA 1
ATOM 1610 C C . ILE A 1 204 ? -24.434 7.104 12.171 1.00 74.25 204 ILE A C 1
ATOM 1612 O O . ILE A 1 204 ? -23.726 7.559 11.270 1.00 74.25 204 ILE A O 1
ATOM 1616 N N . CYS A 1 205 ? -25.087 7.911 13.015 1.00 79.50 205 CYS A N 1
ATOM 1617 C CA . CYS A 1 205 ? -24.966 9.370 12.951 1.00 79.50 205 CYS A CA 1
ATOM 1618 C C . CYS A 1 205 ? -23.536 9.836 13.251 1.00 79.50 205 CYS A C 1
ATOM 1620 O O . CYS A 1 205 ? -23.013 10.679 12.526 1.00 79.50 205 CYS A O 1
ATOM 1622 N N . VAL A 1 206 ? -22.896 9.283 14.285 1.00 74.75 206 VAL A N 1
ATOM 1623 C CA . VAL A 1 206 ? -21.513 9.613 14.657 1.00 74.75 206 VAL A CA 1
ATOM 1624 C C . VAL A 1 206 ? -20.548 9.201 13.553 1.00 74.75 206 VAL A C 1
ATOM 1626 O O . VAL A 1 206 ? -19.783 10.051 13.109 1.00 74.75 206 VAL A O 1
ATOM 1629 N N . ALA A 1 207 ? -20.654 7.978 13.026 1.00 70.31 207 ALA A N 1
ATOM 1630 C CA . ALA A 1 207 ? -19.842 7.521 11.899 1.00 70.31 207 ALA A CA 1
ATOM 1631 C C . ALA A 1 207 ? -20.026 8.434 10.672 1.00 70.31 207 ALA A C 1
ATOM 1633 O O . ALA A 1 207 ? -19.062 8.843 10.024 1.00 70.31 207 ALA A O 1
ATOM 1634 N N . SER A 1 208 ? -21.264 8.850 10.376 1.00 76.75 208 SER A N 1
ATOM 1635 C CA . SER A 1 208 ? -21.541 9.800 9.292 1.00 76.75 208 SER A CA 1
ATOM 1636 C C . SER A 1 208 ? -20.922 11.182 9.530 1.00 76.75 208 SER A C 1
ATOM 1638 O O . SER A 1 208 ? -20.534 11.837 8.561 1.00 76.75 208 SER A O 1
ATOM 1640 N N . VAL A 1 209 ? -20.852 11.649 10.778 1.00 77.25 209 VAL A N 1
ATOM 1641 C CA . VAL A 1 209 ? -20.187 12.911 11.135 1.00 77.25 209 VAL A CA 1
ATOM 1642 C C . VAL A 1 209 ? -18.672 12.750 11.057 1.00 77.25 209 VAL A C 1
ATOM 1644 O O . VAL A 1 209 ? -18.015 13.610 10.478 1.00 77.25 209 VAL A O 1
ATOM 1647 N N . ALA A 1 210 ? -18.119 11.640 11.550 1.00 70.88 210 ALA A N 1
ATOM 1648 C CA . ALA A 1 210 ? -16.693 11.332 11.500 1.00 70.88 210 ALA A CA 1
ATOM 1649 C C . ALA A 1 210 ? -16.159 11.348 10.060 1.00 70.88 210 ALA A C 1
ATOM 1651 O O . ALA A 1 210 ? -15.103 11.925 9.804 1.00 70.88 210 ALA A O 1
ATOM 1652 N N . ARG A 1 211 ? -16.948 10.860 9.089 1.00 69.00 211 ARG A N 1
ATOM 1653 C CA . ARG A 1 211 ? -16.641 10.958 7.645 1.00 69.00 211 ARG A CA 1
ATOM 1654 C C . ARG A 1 211 ? -16.477 12.385 7.120 1.00 69.00 211 ARG A C 1
ATOM 1656 O O . ARG A 1 211 ? -15.874 12.573 6.066 1.00 69.00 211 ARG A O 1
ATOM 1663 N N . GLN A 1 212 ? -17.050 13.369 7.805 1.00 71.75 212 GLN A N 1
ATOM 1664 C CA . GLN A 1 212 ? -17.020 14.782 7.423 1.00 71.75 212 GLN A CA 1
ATOM 1665 C C . GLN A 1 212 ? -16.012 15.595 8.250 1.00 71.75 212 GLN A C 1
ATOM 1667 O O . GLN A 1 212 ? -15.782 16.765 7.938 1.00 71.75 212 GLN A O 1
ATOM 1672 N N . LEU A 1 213 ? -15.414 15.006 9.294 1.00 69.19 213 LEU A N 1
ATOM 1673 C CA . LEU A 1 213 ? -14.409 15.673 10.117 1.00 69.19 213 LEU A CA 1
ATOM 1674 C C . LEU A 1 213 ? -13.077 15.813 9.369 1.00 69.19 213 LEU A C 1
ATOM 1676 O O . LEU A 1 213 ? -12.685 14.976 8.557 1.00 69.19 213 LEU A O 1
ATOM 1680 N N . ASP A 1 214 ? -12.362 16.900 9.664 1.00 63.12 214 ASP A N 1
ATOM 1681 C CA . ASP A 1 214 ? -11.063 17.182 9.059 1.00 63.12 214 ASP A CA 1
ATOM 1682 C C . ASP A 1 214 ? -10.002 16.167 9.529 1.00 63.12 214 ASP A C 1
ATOM 1684 O O . ASP A 1 214 ? -9.906 15.835 10.712 1.00 63.12 214 ASP A O 1
ATOM 1688 N N . HIS A 1 215 ? -9.143 15.728 8.608 1.00 61.84 215 HIS A N 1
ATOM 1689 C CA . HIS A 1 215 ? -8.074 14.738 8.816 1.00 61.84 215 HIS A CA 1
ATOM 1690 C C . HIS A 1 215 ? -7.118 15.061 9.980 1.00 61.84 215 HIS A C 1
ATOM 1692 O O . HIS A 1 215 ? -6.474 14.169 10.531 1.00 61.84 215 HIS A O 1
ATOM 1698 N N . ARG A 1 216 ? -7.030 16.332 10.391 1.00 59.66 216 ARG A N 1
ATOM 1699 C CA . ARG A 1 216 ? -6.236 16.762 11.551 1.00 59.66 216 ARG A CA 1
ATOM 1700 C C . ARG A 1 216 ? -6.787 16.248 12.883 1.00 59.66 216 ARG A C 1
ATOM 1702 O O . ARG A 1 216 ? -5.991 15.974 13.774 1.00 59.66 216 ARG A O 1
ATOM 1709 N N . SER A 1 217 ? -8.104 16.084 13.004 1.00 60.47 217 SER A N 1
ATOM 1710 C CA . SER A 1 217 ? -8.764 15.616 14.232 1.00 60.47 217 SER A CA 1
ATOM 1711 C C . SER A 1 217 ? -8.711 14.096 14.405 1.00 60.47 217 SER A C 1
ATOM 1713 O O . SER A 1 217 ? -8.838 13.614 15.524 1.00 60.47 217 SER A O 1
ATOM 1715 N N . LEU A 1 218 ? -8.495 13.345 13.3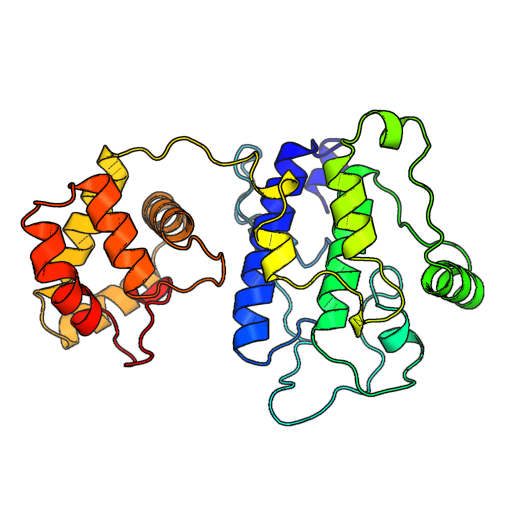20 1.00 70.56 218 LEU A N 1
ATOM 1716 C CA . LEU A 1 218 ? -8.520 11.876 13.317 1.00 70.56 218 LEU A CA 1
ATOM 1717 C C . LEU A 1 218 ? -7.131 11.235 13.202 1.00 70.56 218 LEU A C 1
ATOM 1719 O O . LEU A 1 218 ? -7.023 10.014 13.123 1.00 70.56 218 LEU A O 1
ATOM 1723 N N . ARG A 1 219 ? -6.052 12.030 13.213 1.00 74.62 219 ARG A N 1
ATOM 1724 C CA . ARG A 1 219 ? -4.674 11.526 13.061 1.00 74.62 219 ARG A CA 1
ATOM 1725 C C . ARG A 1 219 ? -4.300 10.506 14.138 1.00 74.62 219 ARG A C 1
ATOM 1727 O O . ARG A 1 219 ? -3.647 9.511 13.837 1.00 74.62 219 ARG A O 1
ATOM 1734 N N . ASP A 1 220 ? -4.715 10.761 15.373 1.00 78.44 220 ASP A N 1
ATOM 1735 C CA . ASP A 1 220 ? -4.458 9.877 16.509 1.00 78.44 220 ASP A CA 1
ATOM 1736 C C . ASP A 1 220 ? -5.254 8.572 16.386 1.00 78.44 220 ASP A C 1
ATOM 1738 O O . ASP A 1 220 ? -4.691 7.494 16.551 1.00 78.44 220 ASP A O 1
ATOM 1742 N N . VAL A 1 221 ? -6.523 8.657 15.973 1.00 82.19 221 VAL A N 1
ATOM 1743 C CA . VAL A 1 221 ? -7.377 7.489 15.701 1.00 82.19 221 VAL A CA 1
ATOM 1744 C C . VAL A 1 221 ? -6.800 6.644 14.561 1.00 82.19 221 VAL A C 1
ATOM 1746 O O . VAL A 1 221 ? -6.668 5.433 14.700 1.00 82.19 221 VAL A O 1
ATOM 1749 N N . TYR A 1 222 ? -6.363 7.282 13.470 1.00 82.75 222 TYR A N 1
ATOM 1750 C CA . TYR A 1 222 ? -5.698 6.614 12.347 1.00 82.75 222 TYR A CA 1
ATOM 1751 C C . TYR A 1 222 ? -4.416 5.894 12.769 1.00 82.75 222 TYR A C 1
ATOM 1753 O O . TYR A 1 222 ? -4.170 4.770 12.342 1.00 82.75 222 TYR A O 1
ATOM 1761 N N . ARG A 1 223 ? -3.602 6.512 13.635 1.00 82.50 223 ARG A N 1
ATOM 1762 C CA . ARG A 1 223 ? -2.381 5.878 14.146 1.00 82.50 223 ARG A CA 1
ATOM 1763 C C . ARG A 1 223 ? -2.703 4.605 14.928 1.00 82.50 223 ARG A C 1
ATOM 1765 O O . ARG A 1 223 ? -2.078 3.585 14.664 1.00 82.50 223 ARG A O 1
ATOM 1772 N N . VAL A 1 224 ? -3.687 4.663 15.827 1.00 86.88 224 VAL A N 1
ATOM 1773 C CA . VAL A 1 224 ? -4.128 3.488 16.596 1.00 86.88 224 VAL A CA 1
ATOM 1774 C C . VAL A 1 224 ? -4.656 2.401 15.661 1.00 86.88 224 VAL A C 1
ATOM 1776 O O . VAL A 1 224 ? -4.257 1.249 15.800 1.00 86.88 224 VAL A O 1
ATOM 1779 N N . PHE A 1 225 ? -5.474 2.768 14.671 1.00 88.69 225 PHE A N 1
ATOM 1780 C CA . PHE A 1 225 ? -5.982 1.834 13.667 1.00 88.69 225 PHE A CA 1
ATOM 1781 C C . PHE A 1 225 ? -4.843 1.106 12.941 1.00 88.69 225 PHE A C 1
ATOM 1783 O O . PHE A 1 225 ? -4.787 -0.117 12.963 1.00 88.69 225 PHE A O 1
ATOM 1790 N N . CYS A 1 226 ? -3.879 1.839 12.371 1.00 84.94 226 CYS A N 1
ATOM 1791 C CA . CYS A 1 226 ? -2.747 1.240 11.653 1.00 84.94 226 CYS A CA 1
ATOM 1792 C C . CYS A 1 226 ? -1.816 0.398 12.539 1.00 84.94 226 CYS A C 1
ATOM 1794 O O . CYS A 1 226 ? -1.061 -0.423 12.025 1.00 84.94 226 CYS A O 1
ATOM 1796 N N . GLU A 1 227 ? -1.787 0.642 13.848 1.00 84.56 227 GLU A N 1
ATOM 1797 C CA . GLU A 1 227 ? -1.011 -0.170 14.790 1.00 84.56 227 GLU A CA 1
ATOM 1798 C C . GLU A 1 227 ? -1.734 -1.459 15.182 1.00 84.56 227 GLU A C 1
ATOM 1800 O O . GLU A 1 227 ? -1.072 -2.450 15.502 1.00 84.56 227 GLU A O 1
ATOM 1805 N N . MET A 1 228 ? -3.068 -1.441 15.172 1.00 88.94 228 MET A N 1
ATOM 1806 C CA . MET A 1 228 ? -3.904 -2.618 15.390 1.00 88.94 228 MET A CA 1
ATOM 1807 C C . MET A 1 228 ? -4.011 -3.483 14.132 1.00 88.94 228 MET A C 1
ATOM 1809 O O . MET A 1 228 ? -4.011 -4.702 14.262 1.00 88.94 228 MET A O 1
ATOM 1813 N N . ASP A 1 229 ? -4.032 -2.872 12.943 1.00 89.06 229 ASP A N 1
ATOM 1814 C CA . ASP A 1 229 ? -3.996 -3.546 11.638 1.00 89.06 229 ASP A CA 1
ATOM 1815 C C . ASP A 1 229 ? -2.590 -4.114 11.389 1.00 89.06 229 ASP A C 1
ATOM 1817 O O . ASP A 1 229 ? -1.728 -3.542 10.711 1.00 89.06 229 ASP A O 1
ATOM 1821 N N . THR A 1 230 ? -2.318 -5.245 12.035 1.00 87.31 230 THR A N 1
ATOM 1822 C CA . THR A 1 230 ? -1.006 -5.894 12.013 1.00 87.31 230 THR A CA 1
ATOM 1823 C C . THR A 1 230 ? -0.673 -6.476 10.649 1.00 87.31 230 THR A C 1
ATOM 1825 O O . THR A 1 230 ? 0.506 -6.573 10.292 1.00 87.31 230 THR A O 1
ATOM 1828 N N . ASN A 1 231 ? -1.698 -6.867 9.895 1.00 87.06 231 ASN A N 1
ATOM 1829 C CA . ASN A 1 231 ? -1.551 -7.498 8.596 1.00 87.06 231 ASN A CA 1
ATOM 1830 C C . ASN A 1 231 ? -1.532 -6.464 7.439 1.00 87.06 231 ASN A C 1
ATOM 1832 O O . ASN A 1 231 ? -1.086 -6.784 6.327 1.00 87.06 231 ASN A O 1
ATOM 1836 N N . GLY A 1 232 ? -1.944 -5.225 7.719 1.00 85.81 232 GLY A N 1
ATOM 1837 C CA . GLY A 1 232 ? -1.895 -4.059 6.845 1.00 85.81 232 GLY A CA 1
ATOM 1838 C C . GLY A 1 232 ? -2.916 -4.076 5.709 1.00 85.81 232 GLY A C 1
ATOM 1839 O O . GLY A 1 232 ? -2.635 -3.487 4.659 1.00 85.81 232 GLY A O 1
ATOM 1840 N N . ASP A 1 233 ? -4.035 -4.788 5.845 1.00 89.06 233 ASP A N 1
ATOM 1841 C CA . ASP A 1 233 ? -5.068 -4.889 4.805 1.00 89.06 233 ASP A CA 1
ATOM 1842 C C . ASP A 1 233 ? -6.121 -3.781 4.849 1.00 89.06 233 ASP A C 1
ATOM 1844 O O . ASP A 1 233 ? -6.969 -3.724 3.953 1.00 89.06 233 ASP A O 1
ATOM 1848 N N . GLY A 1 234 ? -6.029 -2.868 5.817 1.00 88.81 234 GLY A N 1
ATOM 1849 C CA . GLY A 1 234 ? -6.901 -1.709 5.944 1.00 88.81 234 GLY A CA 1
ATOM 1850 C C . GLY A 1 234 ? -8.256 -2.012 6.581 1.00 88.81 234 GLY A C 1
ATOM 1851 O O . GLY A 1 234 ? -9.161 -1.180 6.471 1.00 88.81 234 GLY A O 1
ATOM 1852 N N . VAL A 1 235 ? -8.412 -3.172 7.217 1.00 92.69 235 VAL A N 1
ATOM 1853 C CA . VAL A 1 235 ? -9.539 -3.507 8.094 1.00 92.69 235 VAL A CA 1
ATOM 1854 C C . VAL A 1 235 ? -9.009 -4.110 9.398 1.00 92.69 235 VAL A C 1
ATOM 1856 O O . VAL A 1 235 ? -7.839 -4.453 9.491 1.00 92.69 235 VAL A O 1
ATOM 1859 N N . LEU A 1 236 ? -9.850 -4.199 10.426 1.00 94.06 236 LEU A N 1
ATOM 1860 C CA . LEU A 1 236 ? -9.506 -4.872 11.675 1.00 94.06 236 LEU A CA 1
ATOM 1861 C C . LEU A 1 236 ? -10.365 -6.115 11.852 1.00 94.06 236 LEU A C 1
ATOM 1863 O O . LEU A 1 236 ? -11.588 -6.027 11.987 1.00 94.06 236 LEU A O 1
ATOM 1867 N N . GLU A 1 237 ? -9.720 -7.273 11.917 1.00 95.19 237 GLU A N 1
ATOM 1868 C CA . GLU A 1 237 ? -10.379 -8.494 12.374 1.00 95.19 237 GLU A CA 1
ATOM 1869 C C . GLU A 1 237 ? -10.563 -8.481 13.902 1.00 95.19 237 GLU A C 1
ATOM 1871 O O . GLU A 1 237 ? -9.818 -7.833 14.643 1.00 95.19 237 GLU A O 1
ATOM 1876 N N . LEU A 1 238 ? -11.507 -9.277 14.422 1.00 93.94 238 LEU A N 1
ATOM 1877 C CA . LEU A 1 238 ? -11.702 -9.430 15.873 1.00 93.94 238 LEU A CA 1
ATOM 1878 C C . LEU A 1 238 ? -10.403 -9.828 16.599 1.00 93.94 238 LEU A C 1
ATOM 1880 O O . LEU A 1 238 ? -10.163 -9.409 17.731 1.00 93.94 238 LEU A O 1
ATOM 1884 N N . SER A 1 239 ? -9.558 -10.629 15.946 1.00 94.06 239 SER A N 1
ATOM 1885 C CA . SER A 1 239 ? -8.257 -11.051 16.471 1.00 94.06 239 SER A CA 1
ATOM 1886 C C . SER A 1 239 ? -7.310 -9.858 16.681 1.00 94.06 239 SER A C 1
ATOM 1888 O O . SER A 1 239 ? -6.682 -9.743 17.736 1.00 94.06 239 SER A O 1
ATOM 1890 N N . GLU A 1 240 ? -7.261 -8.933 15.724 1.00 94.44 240 GLU A N 1
ATOM 1891 C CA . GLU A 1 240 ? -6.466 -7.706 15.763 1.00 94.44 240 GLU A CA 1
ATOM 1892 C C . GLU A 1 240 ? -6.995 -6.724 16.807 1.00 94.44 240 GLU A C 1
ATOM 1894 O O . GLU A 1 240 ? -6.218 -6.194 17.608 1.00 94.44 240 GLU A O 1
ATOM 1899 N N . VAL A 1 241 ? -8.321 -6.566 16.890 1.00 92.94 241 VAL A N 1
ATOM 1900 C CA . VAL A 1 241 ? -8.955 -5.744 17.929 1.00 92.94 241 VAL A CA 1
ATOM 1901 C C . VAL A 1 241 ? -8.644 -6.287 19.322 1.00 92.94 241 VAL A C 1
ATOM 1903 O O . VAL A 1 241 ? -8.181 -5.543 20.189 1.00 92.94 241 VAL A O 1
ATOM 1906 N N . ARG A 1 242 ? -8.805 -7.598 19.530 1.00 93.81 242 ARG A N 1
ATOM 1907 C CA . ARG A 1 242 ? -8.486 -8.268 20.797 1.00 93.81 242 ARG A CA 1
ATOM 1908 C C . ARG A 1 242 ? -7.022 -8.072 21.190 1.00 93.81 242 ARG A C 1
ATOM 1910 O O . ARG A 1 242 ? -6.748 -7.698 22.328 1.00 93.81 242 ARG A O 1
ATOM 1917 N N . ASN A 1 243 ? -6.093 -8.276 20.255 1.00 91.81 243 ASN A N 1
ATOM 1918 C CA . ASN A 1 243 ? -4.660 -8.085 20.495 1.00 91.81 243 ASN A CA 1
ATOM 1919 C C . ASN A 1 243 ? -4.330 -6.628 20.861 1.00 91.81 243 ASN A C 1
ATOM 1921 O O . ASN A 1 243 ? -3.511 -6.387 21.751 1.00 91.81 243 ASN A O 1
ATOM 1925 N N . GLY A 1 244 ? -4.982 -5.654 20.216 1.00 89.88 244 GLY A N 1
ATOM 1926 C CA . GLY A 1 244 ? -4.851 -4.235 20.548 1.00 89.88 244 GLY A CA 1
ATOM 1927 C C . GLY A 1 244 ? -5.310 -3.920 21.975 1.00 89.88 244 GLY A C 1
ATOM 1928 O O . GLY A 1 244 ? -4.562 -3.314 22.744 1.00 89.88 244 GLY A O 1
ATOM 1929 N N . PHE A 1 245 ? -6.495 -4.397 22.367 1.00 91.81 245 PHE A N 1
ATOM 1930 C CA . PHE A 1 245 ? -7.010 -4.241 23.733 1.00 91.81 245 PHE A CA 1
ATOM 1931 C C . PHE A 1 245 ? -6.104 -4.914 24.770 1.00 91.81 245 PHE A C 1
ATOM 1933 O O . PHE A 1 245 ? -5.776 -4.309 25.791 1.00 91.81 245 PHE A O 1
ATOM 1940 N N . GLU A 1 246 ? -5.646 -6.136 24.495 1.00 92.00 246 GLU A N 1
ATOM 1941 C CA . GLU A 1 246 ? -4.747 -6.878 25.377 1.00 92.00 246 GLU A CA 1
ATOM 1942 C C . GLU A 1 246 ? -3.417 -6.143 25.583 1.00 92.00 246 GLU A C 1
ATOM 1944 O O . GLU A 1 246 ? -2.926 -6.046 26.709 1.00 92.00 246 GLU A O 1
ATOM 1949 N N . ARG A 1 247 ? -2.846 -5.576 24.515 1.00 89.38 247 ARG A N 1
ATOM 1950 C CA . ARG A 1 247 ? -1.585 -4.827 24.571 1.00 89.38 247 ARG A CA 1
ATOM 1951 C C . ARG A 1 247 ? -1.693 -3.549 25.407 1.00 89.38 247 ARG A C 1
ATOM 1953 O O . ARG A 1 247 ? -0.715 -3.178 26.052 1.00 89.38 247 ARG A O 1
ATOM 1960 N N . ILE A 1 248 ? -2.842 -2.873 25.376 1.00 89.44 248 ILE A N 1
ATOM 1961 C CA . ILE A 1 248 ? -3.044 -1.577 26.043 1.00 89.44 248 ILE A CA 1
ATOM 1962 C C . ILE A 1 248 ? -3.548 -1.724 27.480 1.00 89.44 248 ILE A C 1
ATOM 1964 O O . ILE A 1 248 ? -3.054 -1.033 28.370 1.00 89.44 248 ILE A O 1
ATOM 1968 N N . PHE A 1 249 ? -4.510 -2.614 27.724 1.00 89.06 249 PHE A N 1
ATOM 1969 C CA . PHE A 1 249 ? -5.159 -2.769 29.031 1.00 89.06 249 PHE A CA 1
ATOM 1970 C C . PHE A 1 249 ? -4.679 -3.997 29.816 1.00 89.06 249 PHE A C 1
ATOM 1972 O O . PHE A 1 249 ? -4.863 -4.052 31.031 1.00 89.06 249 PHE A O 1
ATOM 1979 N N . GLY A 1 250 ? -4.043 -4.964 29.151 1.00 89.44 250 GLY A N 1
ATOM 1980 C CA . GLY A 1 250 ? -3.599 -6.226 29.738 1.00 89.44 250 GLY A CA 1
ATOM 1981 C C . GLY A 1 250 ? -4.600 -7.375 29.566 1.00 89.44 250 GLY A C 1
ATOM 1982 O O . GLY A 1 250 ? -5.799 -7.169 29.364 1.00 89.44 250 GLY A O 1
ATOM 1983 N N . LYS A 1 251 ? -4.086 -8.608 29.687 1.00 88.19 251 LYS A N 1
ATOM 1984 C CA . LYS A 1 251 ? -4.822 -9.877 29.501 1.00 88.19 251 LYS A CA 1
ATOM 1985 C C . LYS A 1 251 ? -6.016 -10.071 30.434 1.00 88.19 251 LYS A C 1
ATOM 1987 O O . LYS A 1 251 ? -7.005 -10.669 30.033 1.00 88.19 251 LYS A O 1
ATOM 1992 N N . ASP A 1 252 ? -5.927 -9.561 31.658 1.00 88.12 252 ASP A N 1
ATOM 1993 C CA . ASP A 1 252 ? -6.944 -9.768 32.698 1.00 88.12 252 ASP A CA 1
ATOM 1994 C C . ASP A 1 252 ? -7.885 -8.561 32.862 1.00 88.12 252 ASP A C 1
ATOM 1996 O O . ASP A 1 252 ? -8.607 -8.451 33.853 1.00 88.12 252 ASP A O 1
ATOM 2000 N N . SER A 1 253 ? -7.859 -7.624 31.910 1.00 88.94 253 SER A N 1
ATOM 2001 C CA . SER A 1 253 ? -8.642 -6.392 31.979 1.00 88.94 253 SER A CA 1
ATOM 2002 C C . SER A 1 253 ? -10.131 -6.626 31.710 1.00 88.94 253 SER A C 1
ATOM 2004 O O . SER A 1 253 ? -10.517 -7.461 30.891 1.00 88.94 253 SER A O 1
ATOM 2006 N N . GLU A 1 254 ? -10.994 -5.852 32.375 1.00 85.38 254 GLU A N 1
ATOM 2007 C CA . GLU A 1 254 ? -12.441 -5.877 32.113 1.00 85.38 254 GLU A CA 1
ATOM 2008 C C . GLU A 1 254 ? -12.762 -5.450 30.673 1.00 85.38 254 GLU A C 1
ATOM 2010 O O . GLU A 1 254 ? -13.687 -5.982 30.074 1.00 85.38 254 GLU A O 1
ATOM 2015 N N . GLN A 1 255 ? -11.960 -4.543 30.104 1.00 87.00 255 GLN A N 1
ATOM 2016 C CA . GLN A 1 255 ? -12.062 -4.063 28.722 1.00 87.00 255 GLN A CA 1
ATOM 2017 C C . GLN A 1 255 ? -11.842 -5.171 27.684 1.00 87.00 255 GLN A C 1
ATOM 2019 O O . GLN A 1 255 ? -12.322 -5.070 26.562 1.00 87.00 255 GLN A O 1
ATOM 2024 N N . LEU A 1 256 ? -11.064 -6.205 28.018 1.00 88.12 256 LEU A N 1
ATOM 2025 C CA . LEU A 1 256 ? -10.841 -7.326 27.108 1.00 88.12 256 LEU A CA 1
ATOM 2026 C C . LEU A 1 256 ? -12.003 -8.326 27.150 1.00 88.12 256 LEU A C 1
ATOM 2028 O O . LEU A 1 256 ? -12.237 -9.029 26.171 1.00 88.12 256 LEU A O 1
ATOM 2032 N N . LYS A 1 257 ? -12.739 -8.400 28.266 1.00 88.69 257 LYS A N 1
ATOM 2033 C CA . LYS A 1 257 ? -13.851 -9.348 28.430 1.00 88.69 257 LYS A CA 1
ATOM 2034 C C . LYS A 1 257 ? -15.048 -9.004 27.552 1.00 88.69 257 LYS A C 1
ATOM 2036 O O . LYS A 1 257 ? -15.729 -9.915 27.098 1.00 88.69 257 LYS A O 1
ATOM 2041 N N . ASP A 1 258 ? -15.296 -7.720 27.313 1.00 88.56 258 ASP A N 1
ATOM 2042 C CA . ASP A 1 258 ? -16.406 -7.247 26.485 1.00 88.56 258 ASP A CA 1
ATOM 2043 C C . ASP A 1 258 ? -15.994 -6.879 25.052 1.00 88.56 258 ASP A C 1
ATOM 2045 O O . ASP A 1 258 ? -16.827 -6.414 24.279 1.00 88.56 258 ASP A O 1
ATOM 2049 N N . VAL A 1 259 ? -14.742 -7.140 24.652 1.00 91.62 259 VAL A N 1
ATOM 2050 C CA . VAL A 1 259 ? -14.223 -6.769 23.322 1.00 91.62 259 VAL A CA 1
ATOM 2051 C C . VAL A 1 259 ? -15.016 -7.397 22.170 1.00 91.62 259 VAL A C 1
ATOM 2053 O O . VAL A 1 259 ? -15.210 -6.761 21.140 1.00 91.62 259 VAL A O 1
ATOM 2056 N N . GLU A 1 260 ? -15.515 -8.623 22.348 1.00 91.62 260 GLU A N 1
ATOM 2057 C CA . GLU A 1 260 ? -16.314 -9.330 21.337 1.00 91.62 260 GLU A CA 1
ATOM 2058 C C . GLU A 1 260 ? -17.678 -8.657 21.133 1.00 91.62 260 GLU A C 1
ATOM 2060 O O . GLU A 1 260 ? -18.149 -8.517 20.005 1.00 91.62 260 GLU A O 1
ATOM 2065 N N . GLU A 1 261 ? -18.288 -8.172 22.217 1.00 89.75 261 GLU A N 1
ATOM 2066 C CA . GLU A 1 261 ? -19.541 -7.422 22.161 1.00 89.75 261 GLU A CA 1
ATOM 2067 C C . GLU A 1 261 ? -19.324 -6.015 21.592 1.00 89.75 261 GLU A C 1
ATOM 2069 O O . GLU A 1 261 ? -20.115 -5.553 20.771 1.00 89.75 261 GLU A O 1
ATOM 2074 N N . VAL A 1 262 ? -18.231 -5.349 21.980 1.00 89.25 262 VAL A N 1
ATOM 2075 C CA . VAL A 1 262 ? -17.825 -4.055 21.412 1.00 89.25 262 VAL A CA 1
ATOM 2076 C C . VAL A 1 262 ? -17.656 -4.174 19.898 1.00 89.25 262 VAL A C 1
ATOM 2078 O O . VAL A 1 262 ? -18.217 -3.362 19.168 1.00 89.25 262 VAL A O 1
ATOM 2081 N N . PHE A 1 263 ? -16.943 -5.203 19.435 1.00 91.62 263 PHE A N 1
ATOM 2082 C CA . PHE A 1 263 ? -16.728 -5.477 18.016 1.00 91.62 263 PHE A CA 1
ATOM 2083 C C . PHE A 1 263 ? -18.050 -5.680 17.272 1.00 91.62 263 PHE A C 1
ATOM 2085 O O . PHE A 1 263 ? -18.328 -4.970 16.311 1.00 91.62 263 PHE A O 1
ATOM 2092 N N . ALA A 1 264 ? -18.906 -6.582 17.762 1.00 89.62 264 ALA A N 1
ATOM 2093 C CA . ALA A 1 264 ? -20.172 -6.912 17.106 1.00 89.62 264 ALA A CA 1
ATOM 2094 C C . ALA A 1 264 ? -21.140 -5.722 16.986 1.00 89.62 264 ALA A C 1
ATOM 2096 O O . ALA A 1 264 ? -22.014 -5.723 16.126 1.00 89.62 264 ALA A O 1
ATOM 2097 N N . ARG A 1 265 ? -21.020 -4.715 17.860 1.00 85.88 265 ARG A N 1
ATOM 2098 C CA . ARG A 1 265 ? -21.848 -3.500 17.807 1.00 85.88 265 ARG 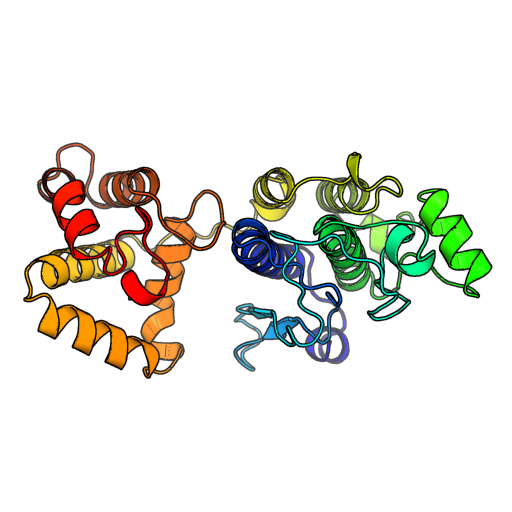A CA 1
ATOM 2099 C C . ARG A 1 265 ? -21.277 -2.403 16.906 1.00 85.88 265 ARG A C 1
ATOM 2101 O O . ARG A 1 265 ? -22.025 -1.497 16.538 1.00 85.88 265 ARG A O 1
ATOM 2108 N N . LEU A 1 266 ? -19.980 -2.449 16.612 1.00 86.19 266 LEU A N 1
ATOM 2109 C CA . LEU A 1 266 ? -19.299 -1.491 15.737 1.00 86.19 266 LEU A CA 1
ATOM 2110 C C . LEU A 1 266 ? -19.217 -1.970 14.288 1.00 86.19 266 LEU A C 1
ATOM 2112 O O . LEU A 1 266 ? -19.098 -1.131 13.407 1.00 86.19 266 LEU A O 1
ATOM 2116 N N . ASP A 1 267 ? -19.322 -3.278 14.054 1.00 88.81 267 ASP A N 1
ATOM 2117 C CA . ASP A 1 267 ? -19.478 -3.876 12.726 1.00 88.81 267 ASP A CA 1
ATOM 2118 C C . ASP A 1 267 ? -20.888 -3.560 12.201 1.00 88.81 267 ASP A C 1
ATOM 2120 O O . ASP A 1 267 ? -21.861 -4.275 12.462 1.00 88.81 267 ASP A O 1
ATOM 2124 N N . LEU A 1 268 ? -21.027 -2.399 11.554 1.00 83.44 268 LEU A N 1
ATOM 2125 C CA . LEU A 1 268 ? -22.323 -1.850 11.157 1.00 83.44 268 LEU A CA 1
ATOM 2126 C C . LEU A 1 268 ? -22.868 -2.551 9.912 1.00 83.44 268 LEU A C 1
ATOM 2128 O O . LEU A 1 268 ? -24.091 -2.587 9.727 1.00 83.44 268 LEU A O 1
ATOM 2132 N N . ASP A 1 269 ? -21.985 -3.073 9.061 1.00 84.81 269 ASP A N 1
ATOM 2133 C CA . ASP A 1 269 ? -22.337 -3.772 7.827 1.00 84.81 269 ASP A CA 1
ATOM 2134 C C . ASP A 1 269 ? -22.350 -5.308 7.951 1.00 84.81 269 ASP A C 1
ATOM 2136 O O . ASP A 1 269 ? -22.766 -5.991 7.009 1.00 84.81 269 ASP A O 1
ATOM 2140 N N . ALA A 1 270 ? -21.999 -5.838 9.128 1.00 86.56 270 ALA A N 1
ATOM 2141 C CA . ALA A 1 270 ? -21.893 -7.265 9.427 1.00 86.56 270 ALA A CA 1
ATOM 2142 C C . ALA A 1 270 ? -20.891 -7.995 8.513 1.00 86.56 270 ALA A C 1
ATOM 2144 O O . ALA A 1 270 ? -21.090 -9.166 8.163 1.00 86.56 270 ALA A O 1
ATOM 2145 N N . SER A 1 271 ? -19.823 -7.305 8.103 1.00 88.75 271 SER A N 1
ATOM 2146 C CA . SER A 1 271 ? -18.749 -7.873 7.285 1.00 88.75 271 SER A CA 1
ATOM 2147 C C . SER A 1 271 ? -17.855 -8.841 8.062 1.00 88.75 271 SER A C 1
ATOM 2149 O O . SER A 1 271 ? -17.133 -9.629 7.446 1.00 88.75 271 SER A O 1
ATOM 2151 N N . GLY A 1 272 ? -17.909 -8.821 9.399 1.00 91.56 272 GLY A N 1
ATOM 2152 C CA . GLY A 1 272 ? -16.993 -9.559 10.266 1.00 91.56 272 GLY A CA 1
ATOM 2153 C C . GLY A 1 272 ? -15.628 -8.884 10.416 1.00 91.56 272 GLY A C 1
ATOM 2154 O O . GLY A 1 272 ? -14.702 -9.494 10.955 1.00 91.56 272 GLY A O 1
ATOM 2155 N N . THR A 1 273 ? -15.498 -7.640 9.952 1.00 93.00 273 THR A N 1
ATOM 2156 C CA . THR A 1 273 ? -14.301 -6.796 10.041 1.00 93.00 273 THR A CA 1
ATOM 2157 C C . THR A 1 273 ? -14.714 -5.361 10.349 1.00 93.00 273 THR A C 1
ATOM 2159 O O . THR A 1 273 ? -15.822 -4.980 10.009 1.00 93.00 273 THR A O 1
ATOM 2162 N N . LEU A 1 274 ? -13.838 -4.558 10.955 1.00 90.19 274 LEU A N 1
ATOM 2163 C CA . LEU A 1 274 ? -14.076 -3.118 11.106 1.00 90.19 274 LEU A CA 1
ATOM 2164 C C . LEU A 1 274 ? -13.246 -2.346 10.090 1.00 90.19 274 LEU A C 1
ATOM 2166 O O . LEU A 1 274 ? -12.015 -2.430 10.105 1.00 90.19 274 LEU A O 1
ATOM 2170 N N . ASP A 1 275 ? -13.892 -1.568 9.227 1.00 88.94 275 ASP A N 1
ATOM 2171 C CA . ASP A 1 275 ? -13.167 -0.619 8.387 1.00 88.94 275 ASP A CA 1
ATOM 2172 C C . ASP A 1 275 ? -12.748 0.642 9.171 1.00 88.94 275 ASP A C 1
ATOM 2174 O O . ASP A 1 275 ? -13.178 0.893 10.300 1.00 88.94 275 ASP A O 1
ATOM 2178 N N . TYR A 1 276 ? -11.870 1.463 8.584 1.00 85.25 276 TYR A N 1
ATOM 2179 C CA . TYR A 1 276 ? -11.399 2.689 9.241 1.00 85.25 276 TYR A CA 1
ATOM 2180 C C . TYR A 1 276 ? -12.536 3.659 9.604 1.00 85.25 276 TYR A C 1
ATOM 2182 O O . TYR A 1 276 ? -12.424 4.412 10.566 1.00 85.25 276 TYR A O 1
ATOM 2190 N N . THR A 1 277 ? -13.632 3.653 8.847 1.00 82.19 277 THR A N 1
ATOM 2191 C CA . THR A 1 277 ? -14.792 4.498 9.134 1.00 82.19 277 THR A CA 1
ATOM 2192 C C . THR A 1 277 ? -15.568 4.002 10.344 1.00 82.19 277 THR A C 1
ATOM 2194 O O . THR A 1 277 ? -16.023 4.819 11.131 1.00 82.19 277 THR A O 1
ATOM 2197 N N . GLU A 1 278 ? -15.744 2.691 10.473 1.00 85.00 278 GLU A N 1
ATOM 2198 C CA . GLU A 1 278 ? -16.432 2.074 11.613 1.00 85.00 278 GLU A CA 1
ATOM 2199 C C . GLU A 1 278 ? -15.611 2.179 12.901 1.00 85.00 278 GLU A C 1
ATOM 2201 O O . GLU A 1 278 ? -16.165 2.264 13.995 1.00 85.00 278 GLU A O 1
ATOM 2206 N N . PHE A 1 279 ? -14.284 2.218 12.772 1.00 85.00 279 PHE A N 1
ATOM 2207 C CA . PHE A 1 279 ? -13.374 2.447 13.891 1.00 85.00 279 PHE A CA 1
ATOM 2208 C C . PHE A 1 279 ? -13.360 3.905 14.396 1.00 85.00 279 PHE A C 1
ATOM 2210 O O . PHE A 1 279 ? -12.990 4.148 15.548 1.00 85.00 279 PHE A O 1
ATOM 2217 N N . CYS A 1 280 ? -13.713 4.870 13.541 1.00 76.31 280 CYS A N 1
ATOM 2218 C CA . CYS A 1 280 ? -13.664 6.310 13.819 1.00 76.31 280 CYS A CA 1
ATOM 2219 C C . CYS A 1 280 ? -14.891 6.838 14.572 1.00 76.31 280 CYS A C 1
ATOM 2221 O O . CYS A 1 280 ? -14.669 7.558 15.575 1.00 76.31 280 CYS A O 1
#

Organism: NCBI:txid327968